Protein AF-A0A8C5V4K2-F1 (afdb_monomer)

InterPro domains:
  IPR013260 mRNA splicing factor SYF2 [PF08231] (26-173)
  IPR013260 mRNA splicing factor SYF2 [PTHR13264] (10-178)

pLDDT: mean 88.08, std 8.99, range [59.66, 98.12]

Sequence (178 aa):
ELAAQKREQRLRKFRELHLKRECAARGEDYEKVKLLEISAEDAERWERKKKRKNPDLGFSDYAAAQLRQYHRLTKQIKPDMEAYERQREKHGEEFFPTSDSLLHGTHVPSTEEIDRMVIDLEKQIEKRDKYSRRRPYNDDADIDYINERNAKFNKKAERFYGKYTAEIKQNLERGTAV

Radius of gyration: 30.17 Å; Cα contacts (8 Å, |Δi|>4): 31; chains: 1; bounding box: 55×63×75 Å

Secondary structure (DSSP, 8-state):
-HHHHHHHHHHHHHHHHHHHHHHHHHT--HHHHHHHTS-HHHHHHHHHHS-----------HHHHHHHHHHHHHHH----HHHHHHHHHHHGGGGS--TT-TTTT-----HHHHHHHHHHHHHHHHHHHTSSPPPPP-TTS----SSHHHHHHHHHHHHHHTTTSHHHHHHHHHTS--

Solvent-accessible surface area (backbone atoms only — not comparable to full-atom values): 11123 Å² total; per-residue (Å²): 111,74,68,56,55,56,48,52,53,50,52,52,52,50,53,51,53,49,52,45,51,51,24,57,74,72,71,45,62,51,68,61,56,54,60,70,69,52,50,71,69,58,48,50,57,49,57,70,66,44,78,82,86,77,81,84,91,69,92,84,52,70,68,60,54,47,51,56,50,46,62,50,50,68,70,66,61,77,86,62,64,67,65,47,50,56,49,38,66,74,44,49,76,66,61,68,66,61,98,86,48,82,67,74,90,73,79,78,81,54,71,71,58,50,51,54,50,52,57,51,50,51,54,51,49,60,56,55,70,56,66,72,69,85,74,86,84,65,86,91,52,89,78,92,51,94,46,74,68,46,44,53,46,52,57,48,48,45,73,72,43,39,84,77,42,48,65,60,52,51,24,60,77,67,76,49,82,130

Foldseek 3Di:
DVVVVVVVVVVVVVVLVVLVVVCVVVVHDSVVVVVVPQDPVNVVVVVVVPDDDDDDPDDDDPVVVVVVVVVVLVVVDDDDVVVVVVVCVVCPPLSDDDPPRDPPPVDDDDPVVVVVVVVVVVVVVVVVVCPDPDDDDDPPDDDPDDDPVVVVVVVVCCVVCVVVCVQVVVCVVVVHRD

Structure (mmCIF, N/CA/C/O backbone):
data_AF-A0A8C5V4K2-F1
#
_entry.id   AF-A0A8C5V4K2-F1
#
loop_
_atom_site.group_PDB
_atom_site.id
_atom_site.type_symbol
_atom_site.label_atom_id
_atom_site.label_alt_id
_atom_site.label_comp_id
_atom_site.label_asym_id
_atom_site.label_entity_id
_atom_site.label_seq_id
_atom_site.pdbx_PDB_ins_code
_atom_site.Cartn_x
_atom_site.Cartn_y
_atom_site.Cartn_z
_atom_site.occupancy
_atom_site.B_iso_or_equiv
_atom_site.auth_seq_id
_atom_site.auth_comp_id
_atom_site.auth_asym_id
_atom_site.auth_atom_id
_atom_site.pdbx_PDB_model_num
ATOM 1 N N . GLU A 1 1 ? -11.785 40.157 24.449 1.00 59.72 1 GLU A N 1
ATOM 2 C CA . GLU A 1 1 ? -10.832 39.367 23.627 1.00 59.72 1 GLU A CA 1
ATOM 3 C C . GLU A 1 1 ? -11.325 39.083 22.202 1.00 59.72 1 GLU A C 1
ATOM 5 O O . GLU A 1 1 ? -10.636 39.437 21.251 1.00 59.72 1 GLU A O 1
ATOM 10 N N . LEU A 1 2 ? -12.543 38.563 22.011 1.00 65.50 2 LEU A N 1
ATOM 11 C CA . LEU A 1 2 ? -13.084 38.212 20.682 1.00 65.50 2 LEU A CA 1
ATOM 12 C C . LEU A 1 2 ? -13.180 39.395 19.684 1.00 65.50 2 LEU A C 1
ATOM 14 O O . LEU A 1 2 ? -12.973 39.237 18.480 1.00 65.50 2 LEU A O 1
ATOM 18 N N . ALA A 1 3 ? -13.467 40.607 20.173 1.00 78.44 3 ALA A N 1
ATOM 19 C CA . ALA A 1 3 ? -13.516 41.824 19.353 1.00 78.44 3 ALA A CA 1
ATOM 20 C C . ALA A 1 3 ? -12.127 42.283 18.864 1.00 78.44 3 ALA A C 1
ATOM 22 O O . ALA A 1 3 ? -12.005 42.775 17.740 1.00 78.44 3 ALA A O 1
ATOM 23 N N . ALA A 1 4 ? -11.081 42.073 19.672 1.00 78.38 4 ALA A N 1
ATOM 24 C CA . ALA A 1 4 ? -9.698 42.386 19.315 1.00 78.38 4 ALA A CA 1
ATOM 25 C C . ALA A 1 4 ? -9.184 41.429 18.228 1.00 78.38 4 ALA A C 1
ATOM 27 O O . ALA A 1 4 ? -8.691 41.889 17.199 1.00 78.38 4 ALA A O 1
ATOM 28 N N . GLN A 1 5 ? -9.448 40.125 18.371 1.00 76.56 5 GLN A N 1
ATOM 29 C CA . GLN A 1 5 ? -9.136 39.122 17.344 1.00 76.56 5 GLN A CA 1
ATOM 30 C C . GLN A 1 5 ? -9.842 39.423 16.008 1.00 76.56 5 GLN A C 1
ATOM 32 O O . GLN A 1 5 ? -9.233 39.369 14.940 1.00 76.56 5 GLN A O 1
ATOM 37 N N . LYS A 1 6 ? -11.121 39.833 16.040 1.00 82.88 6 LYS A N 1
ATOM 38 C CA . LYS A 1 6 ? -11.861 40.248 14.830 1.00 82.88 6 LYS A CA 1
ATOM 39 C C . LYS A 1 6 ? -11.293 41.511 14.173 1.00 82.88 6 LYS A C 1
ATOM 41 O O . LYS A 1 6 ? -11.455 41.687 12.964 1.00 82.88 6 LYS A O 1
ATOM 46 N N . ARG A 1 7 ? -10.696 42.430 14.937 1.00 80.88 7 ARG A N 1
ATOM 47 C CA . ARG A 1 7 ? -10.047 43.645 14.410 1.00 80.88 7 ARG A CA 1
ATOM 48 C C . ARG A 1 7 ? -8.704 43.305 13.768 1.00 80.88 7 ARG A C 1
ATOM 50 O O . ARG A 1 7 ? -8.424 43.774 12.670 1.00 80.88 7 ARG A O 1
ATOM 57 N N . GLU A 1 8 ? -7.928 42.442 14.406 1.00 79.62 8 GLU A N 1
ATOM 58 C CA . GLU A 1 8 ? -6.648 41.954 13.896 1.00 79.62 8 GLU A CA 1
ATOM 59 C C . GLU A 1 8 ? -6.812 41.170 12.585 1.00 79.62 8 GLU A C 1
ATOM 61 O O . GLU A 1 8 ? -6.131 41.452 11.600 1.00 79.62 8 GLU A O 1
ATOM 66 N N . GLN A 1 9 ? -7.798 40.269 12.508 1.00 78.69 9 GLN A N 1
ATOM 67 C CA . GLN A 1 9 ? -8.121 39.556 11.268 1.00 78.69 9 GLN A CA 1
ATOM 68 C C . GLN A 1 9 ? -8.534 40.503 10.134 1.00 78.69 9 GLN A C 1
ATOM 70 O O . GLN A 1 9 ? -8.158 40.290 8.981 1.00 78.69 9 GLN A O 1
ATOM 75 N N . ARG A 1 10 ? -9.293 41.563 10.447 1.00 84.25 10 ARG A N 1
ATOM 76 C CA . ARG A 1 10 ? -9.680 42.590 9.467 1.00 84.25 10 ARG A CA 1
ATOM 77 C C . ARG A 1 10 ? -8.470 43.370 8.956 1.00 84.25 10 ARG A C 1
ATOM 79 O O . ARG A 1 10 ? -8.334 43.535 7.748 1.00 84.25 10 ARG A O 1
ATOM 86 N N . LEU A 1 11 ? -7.570 43.781 9.848 1.00 83.75 11 LEU A N 1
ATOM 87 C CA . LEU A 1 11 ? -6.325 44.464 9.484 1.00 83.75 11 LEU A CA 1
ATOM 88 C C . LEU A 1 11 ? -5.408 43.573 8.637 1.00 83.75 11 LEU A C 1
ATOM 90 O O . LEU A 1 11 ? -4.838 44.039 7.654 1.00 83.75 11 LEU A O 1
ATOM 94 N N . ARG A 1 12 ? -5.309 42.281 8.966 1.00 82.06 12 ARG A N 1
ATOM 95 C CA . ARG A 1 12 ? -4.530 41.309 8.192 1.00 82.06 12 ARG A CA 1
ATOM 96 C C . ARG A 1 12 ? -5.077 41.138 6.774 1.00 82.06 12 ARG A C 1
ATOM 98 O O . ARG A 1 12 ? -4.310 41.235 5.824 1.00 82.06 12 ARG A O 1
ATOM 105 N N . LYS A 1 13 ? -6.397 40.970 6.628 1.00 83.31 13 LYS A N 1
ATOM 106 C CA . LYS A 1 13 ? -7.063 40.900 5.314 1.00 83.31 13 LYS A CA 1
ATOM 107 C C . LYS A 1 13 ? -6.865 42.174 4.498 1.00 83.31 13 LYS A C 1
ATOM 109 O O . LYS A 1 13 ? -6.641 42.103 3.296 1.00 83.31 13 LYS A O 1
ATOM 114 N N . PHE A 1 14 ? -6.932 43.334 5.148 1.00 86.75 14 PHE A N 1
ATOM 115 C CA . PHE A 1 14 ? -6.710 44.614 4.485 1.00 86.75 14 PHE A CA 1
ATOM 116 C C . PHE A 1 14 ? -5.282 44.734 3.933 1.00 86.75 14 PHE A C 1
ATOM 118 O O . PHE A 1 14 ? -5.112 45.064 2.763 1.00 86.75 14 PHE A O 1
ATOM 125 N N . ARG A 1 15 ? -4.264 44.388 4.736 1.00 83.38 15 ARG A N 1
ATOM 126 C CA . ARG A 1 15 ? -2.858 44.351 4.291 1.00 83.38 15 ARG A CA 1
ATOM 127 C C . ARG A 1 15 ? -2.650 43.375 3.134 1.00 83.38 15 ARG A C 1
ATOM 129 O O . ARG A 1 15 ? -1.972 43.707 2.170 1.00 83.38 15 ARG A O 1
ATOM 136 N N . GLU A 1 16 ? -3.273 42.201 3.206 1.00 82.12 16 GLU A N 1
ATOM 137 C CA . GLU A 1 16 ? -3.182 41.179 2.162 1.00 82.12 16 GLU A CA 1
ATOM 138 C C . GLU A 1 16 ? -3.759 41.662 0.823 1.00 82.12 16 GLU A C 1
ATOM 140 O O . GLU A 1 16 ? -3.138 41.498 -0.227 1.00 82.12 16 GLU A O 1
ATOM 145 N N . LEU A 1 17 ? -4.923 42.316 0.864 1.00 82.50 17 LEU A N 1
ATOM 146 C CA . LEU A 1 17 ? -5.560 42.909 -0.312 1.00 82.50 17 LEU A CA 1
ATOM 147 C C . LEU A 1 17 ? -4.749 44.070 -0.896 1.00 82.50 17 LEU A C 1
ATOM 149 O O . LEU A 1 17 ? -4.702 44.216 -2.116 1.00 82.50 17 LEU A O 1
ATOM 153 N N . HIS A 1 18 ? -4.122 44.883 -0.044 1.00 84.25 18 HIS A N 1
ATOM 154 C CA . HIS A 1 18 ? -3.272 45.989 -0.478 1.00 84.25 18 HIS A CA 1
ATOM 155 C C . HIS A 1 18 ? -2.038 45.477 -1.220 1.00 84.25 18 HIS A C 1
ATOM 157 O O . HIS A 1 18 ? -1.812 45.855 -2.365 1.00 84.25 18 HIS A O 1
ATOM 163 N N . LEU A 1 19 ? -1.317 44.527 -0.619 1.00 81.06 19 LEU A N 1
ATOM 164 C CA . LEU A 1 19 ? -0.137 43.911 -1.222 1.00 81.06 19 LEU A CA 1
ATOM 165 C C . LEU A 1 19 ? -0.484 43.218 -2.549 1.00 81.06 19 LEU A C 1
ATOM 167 O O . LEU A 1 19 ? 0.227 43.364 -3.536 1.00 81.06 19 LEU A O 1
ATOM 171 N N . LYS A 1 20 ? -1.637 42.540 -2.623 1.00 83.06 20 LYS A N 1
ATOM 172 C CA . LYS A 1 20 ? -2.114 41.923 -3.870 1.00 83.06 20 LYS A CA 1
ATOM 173 C C . LYS A 1 20 ? -2.388 42.946 -4.975 1.00 83.06 20 LYS A C 1
ATOM 175 O O . LYS A 1 20 ? -2.093 42.678 -6.137 1.00 83.06 20 LYS A O 1
ATOM 180 N N . ARG A 1 21 ? -2.945 44.110 -4.627 1.00 82.81 21 ARG A N 1
ATOM 181 C CA . ARG A 1 21 ? -3.170 45.214 -5.572 1.00 82.81 21 ARG A CA 1
ATOM 182 C C . ARG A 1 21 ? -1.860 45.840 -6.042 1.00 82.81 21 ARG A C 1
ATOM 184 O O . ARG A 1 21 ? -1.728 46.108 -7.229 1.00 82.81 21 ARG A O 1
ATOM 191 N N . GLU A 1 22 ? -0.898 46.031 -5.145 1.00 82.44 22 GLU A N 1
ATOM 192 C CA . GLU A 1 22 ? 0.425 46.561 -5.492 1.00 82.44 22 GLU A CA 1
ATOM 193 C C . GLU A 1 22 ? 1.219 45.614 -6.394 1.00 82.44 22 GLU A C 1
ATOM 195 O O . GLU A 1 22 ? 1.784 46.062 -7.389 1.00 82.44 22 GLU A O 1
ATOM 200 N N . CYS A 1 23 ? 1.229 44.311 -6.091 1.00 80.50 23 CYS A N 1
ATOM 201 C CA . CYS A 1 23 ? 1.857 43.303 -6.947 1.00 80.50 23 CYS A CA 1
ATOM 202 C C . CYS A 1 23 ? 1.198 43.268 -8.332 1.00 80.50 23 CYS A C 1
ATOM 204 O O . CYS A 1 23 ? 1.899 43.269 -9.339 1.00 80.50 23 CYS A O 1
ATOM 206 N N . ALA A 1 24 ? -0.139 43.336 -8.402 1.00 81.44 24 ALA A N 1
ATOM 207 C CA . ALA A 1 24 ? -0.859 43.390 -9.674 1.00 81.44 24 ALA A CA 1
ATOM 208 C C . ALA A 1 24 ? -0.536 44.657 -10.486 1.00 81.44 24 ALA A C 1
ATOM 210 O O . ALA A 1 24 ? -0.379 44.573 -11.701 1.00 81.44 24 ALA A O 1
ATOM 211 N N . ALA A 1 25 ? -0.390 45.813 -9.829 1.00 84.25 25 ALA A N 1
ATOM 212 C CA . ALA A 1 25 ? 0.008 47.063 -10.479 1.00 84.25 25 ALA A CA 1
ATOM 213 C C . ALA A 1 25 ? 1.464 47.035 -10.982 1.00 84.25 25 ALA A C 1
ATOM 215 O O . ALA A 1 25 ? 1.762 47.622 -12.018 1.00 84.25 25 ALA A O 1
ATOM 216 N N . ARG A 1 26 ? 2.356 46.326 -10.275 1.00 81.69 26 ARG A N 1
ATOM 217 C CA . ARG A 1 26 ? 3.749 46.075 -10.688 1.00 81.69 26 ARG A CA 1
ATOM 218 C C . ARG A 1 26 ? 3.899 44.948 -11.719 1.00 81.69 26 ARG A C 1
ATOM 220 O O . ARG A 1 26 ? 4.985 44.776 -12.260 1.00 81.69 26 ARG A O 1
ATOM 227 N N . GLY A 1 27 ? 2.836 44.191 -12.002 1.00 81.25 27 GLY A N 1
ATOM 228 C CA . GLY A 1 27 ? 2.882 43.015 -12.880 1.00 81.25 27 GLY A CA 1
ATOM 229 C C . GLY A 1 27 ? 3.592 41.801 -12.265 1.00 81.25 27 GLY A C 1
ATOM 230 O O . GLY A 1 27 ? 3.962 40.874 -12.982 1.00 81.25 27 GLY A O 1
ATOM 231 N N . GLU A 1 28 ? 3.793 41.795 -10.948 1.00 79.25 28 GLU A N 1
ATOM 232 C CA . GLU A 1 28 ? 4.455 40.720 -10.212 1.00 79.25 28 GLU A CA 1
ATOM 233 C C . GLU A 1 28 ? 3.441 39.684 -9.709 1.00 79.25 28 GLU A C 1
ATOM 235 O O . GLU A 1 28 ? 2.316 40.003 -9.313 1.00 79.25 28 GLU A O 1
ATOM 240 N N . ASP A 1 29 ? 3.860 38.419 -9.676 1.00 78.00 29 ASP A N 1
ATOM 241 C CA . ASP A 1 29 ? 3.061 37.340 -9.103 1.00 78.00 29 ASP A CA 1
ATOM 242 C C . ASP A 1 29 ? 3.080 37.430 -7.569 1.00 78.00 29 ASP A C 1
ATOM 244 O O . ASP A 1 29 ? 4.107 37.211 -6.919 1.00 78.00 29 ASP A O 1
ATOM 248 N N . TYR A 1 30 ? 1.918 37.756 -7.001 1.00 76.19 30 TYR A N 1
ATOM 249 C CA . TYR A 1 30 ? 1.698 37.939 -5.568 1.00 76.19 30 TYR A CA 1
ATOM 250 C C . TYR A 1 30 ? 2.208 36.761 -4.724 1.00 76.19 30 TYR A C 1
ATOM 252 O O . TYR A 1 30 ? 2.751 36.970 -3.638 1.00 76.19 30 TYR A O 1
ATOM 260 N N . GLU A 1 31 ? 2.069 35.523 -5.210 1.00 72.94 31 GLU A N 1
ATOM 261 C CA . GLU A 1 31 ? 2.526 34.358 -4.448 1.00 72.94 31 GLU A CA 1
ATOM 262 C C . GLU A 1 31 ? 4.052 34.291 -4.364 1.00 72.94 31 GLU A C 1
ATOM 264 O O . GLU A 1 31 ? 4.590 33.936 -3.317 1.00 72.94 31 GLU A O 1
ATOM 269 N N . LYS A 1 32 ? 4.766 34.698 -5.418 1.00 75.88 32 LYS A N 1
ATOM 270 C CA . LYS A 1 32 ? 6.235 34.709 -5.432 1.00 75.88 32 LYS A CA 1
ATOM 271 C C . LYS A 1 32 ? 6.798 35.768 -4.492 1.00 75.88 32 LYS A C 1
ATOM 273 O O . LYS A 1 32 ? 7.708 35.463 -3.730 1.00 75.88 32 LYS A O 1
ATOM 278 N N . VAL A 1 33 ? 6.229 36.975 -4.498 1.00 80.25 33 VAL A N 1
ATOM 279 C CA . VAL A 1 33 ? 6.630 38.059 -3.581 1.00 80.25 33 VAL A CA 1
ATOM 280 C C . VAL A 1 33 ? 6.401 37.641 -2.131 1.00 80.25 33 VAL A C 1
ATOM 282 O O . VAL A 1 33 ? 7.297 37.742 -1.299 1.00 80.25 33 VAL A O 1
ATOM 285 N N . LYS A 1 34 ? 5.238 37.052 -1.841 1.00 78.62 34 LYS A N 1
ATOM 286 C CA . LYS A 1 34 ? 4.921 36.546 -0.505 1.00 78.62 34 LYS A CA 1
ATOM 287 C C . LYS A 1 34 ? 5.865 35.430 -0.059 1.00 78.62 34 LYS A C 1
ATOM 289 O O . LYS A 1 34 ? 6.211 35.391 1.113 1.00 78.62 34 LYS A O 1
ATOM 294 N N . LEU A 1 35 ? 6.278 34.536 -0.963 1.00 75.12 35 LEU A N 1
ATOM 295 C CA . LEU A 1 35 ? 7.251 33.476 -0.670 1.00 75.12 35 LEU A CA 1
ATOM 296 C C . LEU A 1 35 ? 8.651 34.030 -0.356 1.00 75.12 35 LEU A C 1
ATOM 298 O O . LEU A 1 35 ? 9.354 33.422 0.446 1.00 75.12 35 LEU A O 1
ATOM 302 N N . LEU A 1 36 ? 9.036 35.171 -0.941 1.00 78.88 36 LEU A N 1
ATOM 303 C CA . LEU A 1 36 ? 10.301 35.859 -0.644 1.00 78.88 36 LEU A CA 1
ATOM 304 C C . LEU A 1 36 ? 10.301 36.527 0.739 1.00 78.88 36 LEU A C 1
ATOM 306 O O . LEU A 1 36 ? 11.351 36.644 1.362 1.00 78.88 36 LEU A O 1
ATOM 310 N N . GLU A 1 37 ? 9.132 36.943 1.228 1.00 75.38 37 GLU A N 1
ATOM 311 C CA . GLU A 1 37 ? 8.960 37.586 2.539 1.00 75.38 37 GLU A CA 1
ATOM 312 C C . GLU A 1 37 ? 8.857 36.589 3.708 1.00 75.38 37 GLU A C 1
ATOM 314 O O . GLU A 1 37 ? 8.824 36.996 4.872 1.00 75.38 37 GLU A O 1
ATOM 319 N N . ILE A 1 38 ? 8.798 35.279 3.438 1.00 77.69 38 ILE A N 1
ATOM 320 C CA . ILE A 1 38 ? 8.771 34.264 4.497 1.00 77.69 38 ILE A CA 1
ATOM 321 C C . ILE A 1 38 ? 10.152 34.201 5.152 1.00 77.69 38 ILE A C 1
ATOM 323 O O . ILE A 1 38 ? 11.145 33.866 4.509 1.00 77.69 38 ILE A O 1
ATOM 327 N N . SER A 1 39 ? 10.204 34.480 6.457 1.00 81.94 39 SER A N 1
ATOM 328 C CA . SER A 1 39 ? 11.424 34.338 7.256 1.00 81.94 39 SER A CA 1
ATOM 329 C C . SER A 1 39 ? 11.963 32.907 7.181 1.00 81.94 39 SER A C 1
ATOM 331 O O . SER A 1 39 ? 11.188 31.946 7.180 1.00 81.94 39 SER A O 1
ATOM 333 N N . ALA A 1 40 ? 13.288 32.747 7.187 1.00 71.75 40 ALA A N 1
ATOM 334 C CA . ALA A 1 40 ? 13.939 31.436 7.190 1.00 71.75 40 ALA A CA 1
ATOM 335 C C . ALA A 1 40 ? 13.415 30.528 8.323 1.00 71.75 40 ALA A C 1
ATOM 337 O O . ALA A 1 40 ? 13.207 29.333 8.118 1.00 71.75 40 ALA A O 1
ATOM 338 N N . GLU A 1 41 ? 13.098 31.101 9.488 1.00 70.38 41 GLU A N 1
ATOM 339 C CA . GLU A 1 41 ? 12.530 30.367 10.625 1.00 70.38 41 GLU A CA 1
ATOM 340 C C . GLU A 1 41 ? 11.106 29.850 10.363 1.00 70.38 41 GLU A C 1
ATOM 342 O O . GLU A 1 41 ? 10.749 28.735 10.759 1.00 70.38 41 GLU A O 1
ATOM 347 N N . ASP A 1 42 ? 10.280 30.647 9.685 1.00 77.06 42 ASP A N 1
ATOM 348 C CA . ASP A 1 42 ? 8.909 30.279 9.331 1.00 77.06 42 ASP A CA 1
ATOM 349 C C . ASP A 1 42 ? 8.891 29.260 8.190 1.00 77.06 42 ASP A C 1
ATOM 351 O O . ASP A 1 42 ? 8.099 28.311 8.218 1.00 77.06 42 ASP A O 1
ATOM 355 N N . ALA A 1 43 ? 9.815 29.398 7.236 1.00 72.56 43 ALA A N 1
ATOM 356 C CA . ALA A 1 43 ? 10.056 28.419 6.186 1.00 72.56 43 ALA A CA 1
ATOM 357 C C . ALA A 1 43 ? 10.508 27.076 6.779 1.00 72.56 43 ALA A C 1
ATOM 359 O O . ALA A 1 43 ? 9.941 26.043 6.433 1.00 72.56 43 ALA A O 1
ATOM 360 N N . GLU A 1 44 ? 11.435 27.061 7.742 1.00 71.06 44 GLU A N 1
ATOM 361 C CA . GLU A 1 44 ? 11.854 25.835 8.431 1.00 71.06 44 GLU A CA 1
ATOM 362 C C . GLU A 1 44 ? 10.712 25.167 9.204 1.00 71.06 44 GLU A C 1
ATOM 364 O O . GLU A 1 44 ? 10.529 23.949 9.120 1.00 71.06 44 GLU A O 1
ATOM 369 N N . ARG A 1 45 ? 9.907 25.935 9.952 1.00 75.12 45 ARG A N 1
ATOM 370 C CA . ARG A 1 45 ? 8.720 25.392 10.641 1.00 75.12 45 ARG A CA 1
ATOM 371 C C . ARG A 1 45 ? 7.712 24.823 9.646 1.00 75.12 45 ARG A C 1
ATOM 373 O O . ARG A 1 45 ? 7.061 23.819 9.943 1.00 75.12 45 ARG A O 1
ATOM 380 N N . TRP A 1 46 ? 7.569 25.449 8.482 1.00 67.25 46 TRP A N 1
ATOM 381 C CA . TRP A 1 46 ? 6.681 24.999 7.418 1.00 67.25 46 TRP A CA 1
ATOM 382 C C . TRP A 1 46 ? 7.207 23.744 6.700 1.00 67.25 46 TRP A C 1
ATOM 384 O O . TRP A 1 46 ? 6.446 22.796 6.510 1.00 67.25 46 TRP A O 1
ATOM 394 N N . GLU A 1 47 ? 8.505 23.662 6.409 1.00 66.75 47 GLU A N 1
ATOM 395 C CA . GLU A 1 47 ? 9.171 22.472 5.860 1.00 66.75 47 GLU A CA 1
ATOM 396 C C . GLU A 1 47 ? 9.120 21.291 6.837 1.00 66.75 47 GLU A C 1
ATOM 398 O O . GLU A 1 47 ? 8.811 20.168 6.443 1.00 66.75 47 GLU A O 1
ATOM 403 N N . ARG A 1 48 ? 9.298 21.533 8.142 1.00 65.81 48 ARG A N 1
ATOM 404 C CA . ARG A 1 48 ? 9.118 20.501 9.183 1.00 65.81 48 ARG A CA 1
ATOM 405 C C . ARG A 1 48 ? 7.668 20.008 9.279 1.00 65.81 48 ARG A C 1
ATOM 407 O O . ARG A 1 48 ? 7.439 18.858 9.652 1.00 65.81 48 ARG A O 1
ATOM 414 N N . LYS A 1 49 ? 6.690 20.857 8.932 1.00 65.25 49 LYS A N 1
ATOM 415 C CA . LYS A 1 49 ? 5.266 20.491 8.814 1.00 65.25 49 LYS A CA 1
ATOM 416 C C . LYS A 1 49 ? 4.927 19.821 7.482 1.00 65.25 49 LYS A C 1
ATOM 418 O O . LYS A 1 49 ? 3.860 19.206 7.384 1.00 65.25 49 LYS A O 1
ATOM 423 N N . LYS A 1 50 ? 5.789 19.892 6.460 1.00 63.31 50 LYS A N 1
ATOM 424 C CA . LYS A 1 50 ? 5.577 19.115 5.238 1.00 63.31 50 LYS A CA 1
ATOM 425 C C . LYS A 1 50 ? 5.641 17.628 5.566 1.00 63.31 50 LYS A C 1
ATOM 427 O O . LYS A 1 50 ? 6.414 17.143 6.386 1.00 63.31 50 LYS A O 1
ATOM 432 N N . LYS A 1 51 ? 4.748 16.900 4.902 1.00 63.50 51 LYS A N 1
ATOM 433 C CA . LYS A 1 51 ? 4.494 15.465 5.044 1.00 63.50 51 LYS A CA 1
ATOM 434 C C . LYS A 1 51 ? 5.807 14.685 5.198 1.00 63.50 51 LYS A C 1
ATOM 436 O O . LYS A 1 51 ? 6.599 14.647 4.254 1.00 63.50 51 LYS A O 1
ATOM 441 N N . ARG A 1 52 ? 6.008 14.048 6.363 1.00 70.00 52 ARG A N 1
ATOM 442 C CA . ARG A 1 52 ? 7.147 13.145 6.623 1.00 70.00 52 ARG A CA 1
ATOM 443 C C . ARG A 1 52 ? 7.322 12.219 5.418 1.00 70.00 52 ARG A C 1
ATOM 445 O O . ARG A 1 52 ? 6.384 11.511 5.038 1.00 70.00 52 ARG A O 1
ATOM 452 N N . LYS A 1 53 ? 8.492 12.266 4.783 1.00 80.50 53 LYS A N 1
ATOM 453 C CA . LYS A 1 53 ? 8.786 11.458 3.597 1.00 80.50 53 LYS A CA 1
ATOM 454 C C . LYS A 1 53 ? 8.957 10.005 4.042 1.00 80.50 53 LYS A C 1
ATOM 456 O O . LYS A 1 53 ? 9.790 9.712 4.887 1.00 80.50 53 LYS A O 1
ATOM 461 N N . ASN A 1 54 ? 8.140 9.109 3.493 1.00 85.38 54 ASN A N 1
ATOM 462 C CA . ASN A 1 54 ? 8.253 7.663 3.695 1.00 85.38 54 ASN A CA 1
ATOM 463 C C . ASN A 1 54 ? 8.388 6.988 2.319 1.00 85.38 54 ASN A C 1
ATOM 465 O O . ASN A 1 54 ? 7.394 6.443 1.820 1.00 85.38 54 ASN A O 1
ATOM 469 N N . PRO A 1 55 ? 9.553 7.120 1.654 1.00 90.81 55 PRO A N 1
ATOM 470 C CA . PRO A 1 55 ? 9.791 6.478 0.366 1.00 90.81 55 PRO A CA 1
ATOM 471 C C . PRO A 1 55 ? 9.703 4.950 0.486 1.00 90.81 55 PRO A C 1
ATOM 473 O O . PRO A 1 55 ? 9.736 4.388 1.581 1.00 90.81 55 PRO A O 1
ATOM 476 N N . ASP A 1 56 ? 9.514 4.282 -0.647 1.00 90.00 56 ASP A N 1
ATOM 477 C CA . ASP A 1 56 ? 9.632 2.829 -0.728 1.00 90.00 56 ASP A CA 1
ATOM 478 C C . ASP A 1 56 ? 11.080 2.485 -1.090 1.00 90.00 56 ASP A C 1
ATOM 480 O O . ASP A 1 56 ? 11.587 2.968 -2.100 1.00 90.00 56 ASP A O 1
ATOM 484 N N . LEU A 1 57 ? 11.750 1.715 -0.233 1.00 90.81 57 LEU A N 1
ATOM 485 C CA . LEU A 1 57 ? 13.155 1.325 -0.394 1.00 90.81 57 LEU A CA 1
ATOM 486 C C . LEU A 1 57 ? 13.316 0.090 -1.297 1.00 90.81 57 LEU A C 1
ATOM 488 O O . LEU A 1 57 ? 14.439 -0.307 -1.593 1.00 90.81 57 LEU A O 1
ATOM 492 N N . GLY A 1 58 ? 12.206 -0.501 -1.746 1.00 90.12 58 GLY A N 1
ATOM 493 C CA . GLY A 1 58 ? 12.196 -1.767 -2.465 1.00 90.12 58 GLY A CA 1
ATOM 494 C C . GLY A 1 58 ? 11.857 -2.940 -1.549 1.00 90.12 58 GLY A C 1
ATOM 495 O O . GLY A 1 58 ? 11.758 -2.815 -0.328 1.00 90.12 58 GLY A O 1
ATOM 496 N N . PHE A 1 59 ? 11.629 -4.097 -2.166 1.00 93.81 59 PHE A N 1
ATOM 497 C CA . PHE A 1 59 ? 11.284 -5.312 -1.441 1.00 93.81 59 PHE A CA 1
ATOM 498 C C . PHE A 1 59 ? 12.537 -5.927 -0.806 1.00 93.81 59 PHE A C 1
ATOM 500 O O . PHE A 1 59 ? 13.452 -6.323 -1.525 1.00 93.81 59 PHE A O 1
ATOM 507 N N . SER A 1 60 ? 12.559 -6.000 0.527 1.00 94.31 60 SER A N 1
ATOM 508 C CA . SER A 1 60 ? 13.585 -6.709 1.300 1.00 94.31 60 SER A CA 1
ATOM 509 C C . SER A 1 60 ? 13.072 -8.064 1.789 1.00 94.31 60 SER A C 1
ATOM 511 O O . SER A 1 60 ? 13.555 -9.100 1.350 1.00 94.31 60 SER A O 1
ATOM 513 N N . ASP A 1 61 ? 12.067 -8.044 2.663 1.00 96.12 61 ASP A N 1
ATOM 514 C CA . ASP A 1 61 ? 11.414 -9.222 3.227 1.00 96.12 61 ASP A CA 1
ATOM 515 C C . ASP A 1 61 ? 9.917 -8.958 3.467 1.00 96.12 61 ASP A C 1
ATOM 517 O O . ASP A 1 61 ? 9.470 -7.811 3.611 1.00 96.12 61 ASP A O 1
ATOM 521 N N . TYR A 1 62 ? 9.133 -10.033 3.538 1.00 95.75 62 TYR A N 1
ATOM 522 C CA . TYR A 1 62 ? 7.706 -9.990 3.827 1.00 95.75 62 TYR A CA 1
ATOM 523 C C . TYR A 1 62 ? 7.411 -9.415 5.213 1.00 95.75 62 TYR A C 1
ATOM 525 O O . TYR A 1 62 ? 6.466 -8.633 5.336 1.00 95.75 62 TYR A O 1
ATOM 533 N N . ALA A 1 63 ? 8.224 -9.711 6.236 1.00 96.50 63 ALA A N 1
ATOM 534 C CA . ALA A 1 63 ? 8.015 -9.155 7.574 1.00 96.50 63 ALA A CA 1
ATOM 535 C C . ALA A 1 63 ? 8.187 -7.628 7.584 1.00 96.50 63 ALA A C 1
ATOM 537 O O . ALA A 1 63 ? 7.360 -6.905 8.142 1.00 96.50 63 ALA A O 1
ATOM 538 N N . ALA A 1 64 ? 9.208 -7.113 6.892 1.00 95.38 64 ALA A N 1
ATOM 539 C CA . ALA A 1 64 ? 9.441 -5.676 6.767 1.00 95.38 64 ALA A CA 1
ATOM 540 C C . ALA A 1 64 ? 8.324 -4.974 5.971 1.00 95.38 64 ALA A C 1
ATOM 542 O O . ALA A 1 64 ? 7.847 -3.903 6.365 1.00 95.38 64 ALA A O 1
ATOM 543 N N . ALA A 1 65 ? 7.858 -5.589 4.877 1.00 94.81 65 ALA A N 1
ATOM 544 C CA . ALA A 1 65 ? 6.731 -5.082 4.097 1.00 94.81 65 ALA A CA 1
ATOM 545 C C . ALA A 1 65 ? 5.436 -5.040 4.929 1.00 94.81 65 ALA A C 1
ATOM 547 O O . ALA A 1 65 ? 4.714 -4.035 4.898 1.00 94.81 65 ALA A O 1
ATOM 548 N N . GLN A 1 66 ? 5.182 -6.086 5.721 1.00 95.88 66 GLN A N 1
ATOM 549 C CA . GLN A 1 66 ? 4.040 -6.166 6.625 1.00 95.88 66 GLN A CA 1
ATOM 550 C C . GLN A 1 66 ? 4.134 -5.128 7.746 1.00 95.88 66 GLN A C 1
ATOM 552 O O . GLN A 1 66 ? 3.166 -4.417 7.996 1.00 95.88 66 GLN A O 1
ATOM 557 N N . LEU A 1 67 ? 5.302 -4.948 8.365 1.00 96.00 67 LEU A N 1
ATOM 558 C CA . LEU A 1 67 ? 5.514 -3.931 9.397 1.00 96.00 67 LEU A CA 1
ATOM 559 C C . LEU A 1 67 ? 5.262 -2.515 8.857 1.00 96.00 67 LEU A C 1
ATOM 561 O O . LEU A 1 67 ? 4.601 -1.694 9.498 1.00 96.00 67 LEU A O 1
ATOM 565 N N . ARG A 1 68 ? 5.727 -2.224 7.636 1.00 94.44 68 ARG A N 1
ATOM 566 C CA . ARG A 1 68 ? 5.462 -0.941 6.968 1.00 94.44 68 ARG A CA 1
ATOM 567 C C . ARG A 1 68 ? 3.973 -0.745 6.675 1.00 94.44 68 ARG A C 1
ATOM 569 O O . ARG A 1 68 ? 3.464 0.374 6.794 1.00 94.44 68 ARG A O 1
ATOM 576 N N . GLN A 1 69 ? 3.280 -1.809 6.274 1.00 95.25 69 GLN A N 1
ATOM 577 C CA . GLN A 1 69 ? 1.836 -1.813 6.059 1.00 95.25 69 GLN A CA 1
ATOM 578 C C . GLN A 1 69 ? 1.087 -1.561 7.376 1.00 95.25 69 GLN A C 1
ATOM 580 O O . GLN A 1 69 ? 0.250 -0.657 7.412 1.00 95.25 69 GLN A O 1
ATOM 585 N N . TYR A 1 70 ? 1.476 -2.244 8.453 1.00 96.31 70 TYR A N 1
ATOM 586 C CA . TYR A 1 70 ? 0.908 -2.112 9.790 1.00 96.31 70 TYR A CA 1
ATOM 587 C C . TYR A 1 70 ? 1.073 -0.693 10.332 1.00 96.31 70 TYR A C 1
ATOM 589 O O . TYR A 1 70 ? 0.085 -0.043 10.653 1.00 96.31 70 TYR A O 1
ATOM 597 N N . HIS A 1 71 ? 2.290 -0.136 10.313 1.00 95.75 71 HIS A N 1
ATOM 598 C CA . HIS A 1 71 ? 2.537 1.252 10.723 1.00 95.75 71 HIS A CA 1
ATOM 599 C C . HIS A 1 71 ? 1.719 2.281 9.943 1.00 95.75 71 HIS A C 1
ATOM 601 O O . HIS A 1 71 ? 1.485 3.387 10.428 1.00 95.75 71 HIS A O 1
ATOM 607 N N . ARG A 1 72 ? 1.342 1.974 8.700 1.00 94.56 72 ARG A N 1
ATOM 608 C CA . ARG A 1 72 ? 0.465 2.841 7.920 1.00 94.56 72 ARG A CA 1
ATOM 609 C C . ARG A 1 72 ? -0.986 2.698 8.370 1.00 94.56 72 ARG A C 1
ATOM 611 O O . ARG A 1 72 ? -1.628 3.730 8.524 1.00 94.56 72 ARG A O 1
ATOM 618 N N . LEU A 1 73 ? -1.484 1.475 8.557 1.00 96.00 73 LEU A N 1
ATOM 619 C CA . LEU A 1 73 ? -2.848 1.237 9.035 1.00 96.00 73 LEU A CA 1
ATOM 620 C C . LEU A 1 73 ? -3.063 1.831 10.4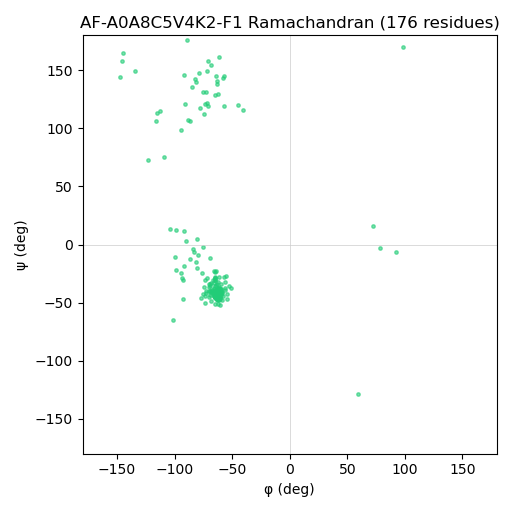29 1.00 96.00 73 LEU A C 1
ATOM 622 O O . LEU A 1 73 ? -3.989 2.611 10.620 1.00 96.00 73 LEU A O 1
ATOM 626 N N . THR A 1 74 ? -2.145 1.588 11.366 1.00 95.12 74 THR A N 1
ATOM 627 C CA . THR A 1 74 ? -2.260 2.096 12.743 1.00 95.12 74 THR A CA 1
ATOM 628 C C . THR A 1 74 ? -2.202 3.618 12.850 1.00 95.12 74 THR A C 1
ATOM 630 O O . THR A 1 74 ? -2.745 4.192 13.785 1.00 95.12 74 THR A O 1
ATOM 633 N N . LYS A 1 75 ? -1.594 4.305 11.877 1.00 93.50 75 LYS A N 1
ATOM 634 C CA . LYS A 1 75 ? -1.640 5.776 11.782 1.00 93.50 75 LYS A CA 1
ATOM 635 C C . LYS A 1 75 ? -2.933 6.305 11.160 1.00 93.50 75 LYS A C 1
ATOM 637 O O . LYS A 1 75 ? -3.202 7.497 11.265 1.00 93.50 75 LYS A O 1
ATOM 642 N N . GLN A 1 76 ? -3.660 5.469 10.421 1.00 92.31 76 GLN A N 1
ATOM 643 C CA . GLN A 1 76 ? -4.877 5.849 9.701 1.00 92.31 76 GLN A CA 1
ATOM 644 C C . GLN A 1 76 ? -6.140 5.603 10.528 1.00 92.31 76 GLN A C 1
ATOM 646 O O . GLN A 1 76 ? -7.107 6.349 10.368 1.00 92.31 76 GLN A O 1
ATOM 651 N N . ILE A 1 77 ? -6.123 4.602 11.411 1.00 93.31 77 ILE A N 1
ATOM 652 C CA . ILE A 1 77 ? -7.221 4.342 12.341 1.00 93.31 77 ILE A CA 1
ATOM 653 C C . ILE A 1 77 ? -7.405 5.518 13.305 1.00 93.31 77 ILE A C 1
ATOM 655 O O . ILE A 1 77 ? -6.444 6.095 13.815 1.00 93.31 77 ILE A O 1
ATOM 659 N N . LYS A 1 78 ? -8.665 5.877 13.546 1.00 93.69 78 LYS A N 1
ATOM 660 C CA . LYS A 1 78 ? -9.065 6.857 14.555 1.00 93.69 78 LYS A CA 1
ATOM 661 C C . LYS A 1 78 ? -9.891 6.119 15.609 1.00 93.69 78 LYS A C 1
ATOM 663 O O . LYS A 1 78 ? -10.955 5.614 15.247 1.00 93.69 78 LYS A O 1
ATOM 668 N N . PRO A 1 79 ? -9.392 5.992 16.848 1.00 94.75 79 PRO A N 1
ATOM 669 C CA . PRO A 1 79 ? -10.148 5.378 17.931 1.00 94.75 79 PRO A CA 1
ATOM 670 C C . PRO A 1 79 ? -11.400 6.190 18.265 1.00 94.75 79 PRO A C 1
ATOM 672 O O . PRO A 1 79 ? -11.376 7.420 18.203 1.00 94.75 79 PRO A O 1
ATOM 675 N N . ASP A 1 80 ? -12.470 5.491 18.628 1.00 93.81 80 ASP A N 1
ATOM 676 C CA . ASP A 1 80 ? -13.661 6.094 19.219 1.00 93.81 80 ASP A CA 1
ATOM 677 C C . ASP A 1 80 ? -13.470 6.146 20.738 1.00 93.81 80 ASP A C 1
ATOM 679 O O . ASP A 1 80 ? -13.464 5.113 21.410 1.00 93.81 80 ASP A O 1
ATOM 683 N N . MET A 1 81 ? -13.240 7.351 21.259 1.00 94.94 81 MET A N 1
ATOM 684 C CA . MET A 1 81 ? -12.945 7.556 22.677 1.00 94.94 81 MET A CA 1
ATOM 685 C C . MET A 1 81 ? -14.184 7.384 23.559 1.00 94.94 81 MET A C 1
ATOM 687 O O . MET A 1 81 ? -14.056 6.920 24.685 1.00 94.94 81 MET A O 1
ATOM 691 N N . GLU A 1 82 ? -15.375 7.699 23.051 1.00 94.88 82 GLU A N 1
ATOM 692 C CA . GLU A 1 82 ? -16.618 7.617 23.823 1.00 94.88 82 GLU A CA 1
ATOM 693 C C . GLU A 1 82 ? -17.026 6.150 24.015 1.00 94.88 82 GLU A C 1
ATOM 695 O O . GLU A 1 82 ? -17.328 5.702 25.125 1.00 94.88 82 GLU A O 1
ATOM 700 N N . ALA A 1 83 ? -16.935 5.355 22.942 1.00 92.94 83 ALA A N 1
ATOM 701 C CA . ALA A 1 83 ? -17.133 3.912 23.028 1.00 92.94 83 ALA A CA 1
ATOM 702 C C . ALA A 1 83 ? -16.097 3.242 23.948 1.00 92.94 83 ALA A C 1
ATOM 704 O O . ALA A 1 83 ? -16.459 2.358 24.728 1.00 92.94 83 ALA A O 1
ATOM 705 N N . TYR A 1 84 ? -14.839 3.691 23.893 1.00 94.38 84 TYR A N 1
ATOM 706 C CA . TYR A 1 84 ? -13.761 3.208 24.756 1.00 94.38 84 TYR A CA 1
ATOM 707 C C . TYR A 1 84 ? -14.026 3.499 26.239 1.00 94.38 84 TYR A C 1
ATOM 709 O O . TYR A 1 84 ? -13.902 2.597 27.065 1.00 94.38 84 TYR A O 1
ATOM 717 N N . GLU A 1 85 ? -14.425 4.724 26.593 1.00 95.19 85 GLU A N 1
ATOM 718 C CA . GLU A 1 85 ? -14.718 5.104 27.983 1.00 95.19 85 GLU A CA 1
ATOM 719 C C . GLU A 1 85 ? -15.897 4.312 28.556 1.00 95.19 85 GLU A C 1
ATOM 721 O O . GLU A 1 85 ? -15.795 3.770 29.656 1.00 95.19 85 GLU A O 1
ATOM 726 N N . ARG A 1 86 ? -16.967 4.136 27.773 1.00 94.31 86 ARG A N 1
ATOM 727 C CA . ARG A 1 86 ? -18.122 3.315 28.162 1.00 94.31 86 ARG A CA 1
ATOM 728 C C . ARG A 1 86 ? -17.754 1.845 28.386 1.00 94.31 86 ARG A C 1
ATOM 730 O O . ARG A 1 86 ? -18.253 1.219 29.319 1.00 94.31 86 ARG A O 1
ATOM 737 N N . GLN A 1 87 ? -16.897 1.272 27.538 1.00 91.81 87 GLN A N 1
ATOM 738 C CA . GLN A 1 87 ? -16.402 -0.096 27.735 1.00 91.81 87 GLN A CA 1
ATOM 739 C C . GLN A 1 87 ? -15.487 -0.186 28.962 1.00 91.81 87 GLN A C 1
ATOM 741 O O . GLN A 1 87 ? -15.602 -1.131 29.741 1.00 91.81 87 GLN A O 1
ATOM 746 N N . ARG A 1 88 ? -14.630 0.816 29.176 1.00 94.00 88 ARG A N 1
ATOM 747 C CA . ARG A 1 88 ? -13.742 0.890 30.338 1.00 94.00 88 ARG A CA 1
ATOM 748 C C . ARG A 1 88 ? -14.516 0.943 31.652 1.00 94.00 88 ARG A C 1
ATOM 750 O O . ARG A 1 88 ? -14.168 0.217 32.574 1.00 94.00 88 ARG A O 1
ATOM 757 N N . GLU A 1 89 ? -15.570 1.750 31.738 1.00 94.38 89 GLU A N 1
ATOM 758 C CA . GLU A 1 89 ? -16.418 1.816 32.934 1.00 94.38 89 GLU A CA 1
ATOM 759 C C . GLU A 1 89 ? -17.161 0.494 33.180 1.00 94.38 89 GLU A C 1
ATOM 761 O O . GLU A 1 89 ? -17.218 0.019 34.311 1.00 94.38 89 GLU A O 1
ATOM 766 N N . LYS A 1 90 ? -17.660 -0.150 32.116 1.00 92.44 90 LYS A N 1
ATOM 767 C CA . LYS A 1 90 ? -18.372 -1.433 32.211 1.00 92.44 90 LYS A CA 1
ATOM 768 C C . LYS A 1 90 ? -17.488 -2.582 32.710 1.00 92.44 90 LYS A C 1
ATOM 770 O O . LYS A 1 90 ? -17.971 -3.423 33.462 1.00 92.44 90 LYS A O 1
ATOM 775 N N . HIS A 1 91 ? -16.236 -2.647 32.259 1.00 89.75 91 HIS A N 1
ATOM 776 C CA . HIS A 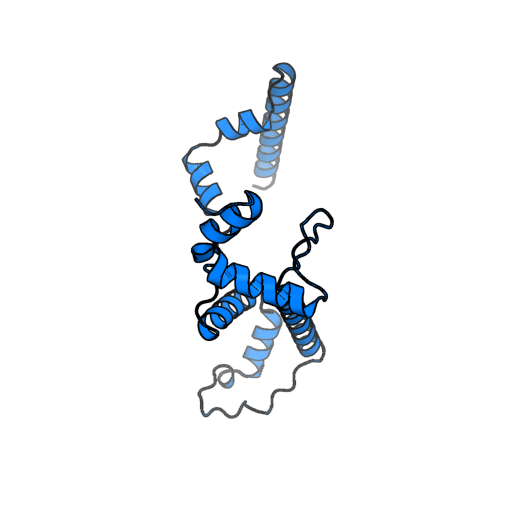1 91 ? -15.303 -3.726 32.605 1.00 89.75 91 HIS A CA 1
ATOM 777 C C . HIS A 1 91 ? -14.435 -3.415 33.839 1.00 89.75 91 HIS A C 1
ATOM 779 O O . HIS A 1 91 ? -13.890 -4.333 34.445 1.00 89.75 91 HIS A O 1
ATOM 785 N N . GLY A 1 92 ? -14.311 -2.149 34.250 1.00 91.44 92 GLY A N 1
ATOM 786 C CA . GLY A 1 92 ? -13.573 -1.764 35.455 1.00 91.44 92 GLY A CA 1
ATOM 787 C C . GLY A 1 92 ? -12.100 -2.188 35.413 1.00 91.44 92 GLY A C 1
ATOM 788 O O . GLY A 1 92 ? -11.398 -1.917 34.441 1.00 91.44 92 GLY A O 1
ATOM 789 N N . GLU A 1 93 ? -11.632 -2.865 36.464 1.00 88.31 93 GLU A N 1
ATOM 790 C CA . GLU A 1 93 ? -10.255 -3.385 36.564 1.00 88.31 93 GLU A CA 1
ATOM 791 C C . GLU A 1 93 ? -9.958 -4.474 35.522 1.00 88.31 93 GLU A C 1
ATOM 793 O O . GLU A 1 93 ? -8.841 -4.586 35.020 1.00 88.31 93 GLU A O 1
ATOM 798 N N . GLU A 1 94 ? -10.978 -5.240 35.130 1.00 89.25 94 GLU A N 1
ATOM 799 C CA . GLU A 1 94 ? -10.861 -6.311 34.139 1.00 89.25 94 GLU A CA 1
ATOM 800 C C . GLU A 1 94 ? -10.606 -5.756 32.717 1.00 89.25 94 GLU A C 1
ATOM 802 O O . GLU A 1 94 ? -10.174 -6.477 31.821 1.00 89.25 94 GLU A O 1
ATOM 807 N N . PHE A 1 95 ? -10.766 -4.442 32.512 1.00 91.69 95 PHE A N 1
ATOM 808 C CA . PHE A 1 95 ? -10.440 -3.763 31.255 1.00 91.69 95 PHE A CA 1
ATOM 809 C C . PHE A 1 95 ? -8.945 -3.808 30.891 1.00 91.69 95 PHE A C 1
ATOM 811 O O . PHE A 1 95 ? -8.593 -3.674 29.717 1.00 91.69 95 PHE A O 1
ATOM 818 N N . PHE A 1 96 ? -8.059 -4.006 31.872 1.00 92.50 96 PHE A N 1
ATOM 819 C CA . PHE A 1 96 ? -6.618 -4.163 31.659 1.00 92.50 96 PHE A CA 1
ATOM 820 C C . PHE A 1 96 ? -6.189 -5.615 31.936 1.00 92.50 96 PHE A C 1
ATOM 822 O O . PHE A 1 96 ? -5.598 -5.897 32.980 1.00 92.50 96 PHE A O 1
ATOM 829 N N . PRO A 1 97 ? -6.488 -6.559 31.022 1.00 92.19 97 PRO A N 1
ATOM 830 C CA . PRO A 1 97 ? -6.259 -7.978 31.257 1.00 92.19 97 PRO A CA 1
ATOM 831 C C . PRO A 1 97 ? -4.771 -8.352 31.238 1.00 92.19 97 PRO A C 1
ATOM 833 O O . PRO A 1 97 ? -3.967 -7.788 30.491 1.00 92.19 97 PRO A O 1
ATOM 836 N N . THR A 1 98 ? -4.421 -9.376 32.015 1.00 91.44 98 THR A N 1
ATOM 837 C CA . THR A 1 98 ? -3.174 -10.142 31.867 1.00 91.44 98 THR A CA 1
ATOM 838 C C . THR A 1 98 ? -3.376 -11.312 30.894 1.00 91.44 98 THR A C 1
ATOM 840 O O . THR A 1 98 ? -4.490 -11.548 30.423 1.00 91.44 98 THR A O 1
ATOM 843 N N . SER A 1 99 ? -2.314 -12.065 30.579 1.00 92.00 99 SER A N 1
ATOM 844 C CA . SER A 1 99 ? -2.394 -13.240 29.691 1.00 92.00 99 SER A CA 1
ATOM 845 C C . SER A 1 99 ? -3.415 -14.289 30.144 1.00 92.00 99 SER A C 1
ATOM 847 O O . SER A 1 99 ? -3.961 -14.996 29.303 1.00 92.00 99 SER A O 1
ATOM 849 N N . ASP A 1 100 ? -3.686 -14.352 31.450 1.00 89.50 100 ASP A N 1
ATOM 850 C CA . ASP A 1 100 ? -4.485 -15.404 32.088 1.00 89.50 100 ASP A CA 1
ATOM 851 C C . ASP A 1 100 ? -5.904 -14.921 32.449 1.00 89.50 100 ASP A C 1
ATOM 853 O O . ASP A 1 100 ? -6.620 -15.553 33.225 1.00 89.50 100 ASP A O 1
ATOM 857 N N . SER A 1 101 ? -6.311 -13.765 31.919 1.00 87.38 101 SER A N 1
ATOM 858 C CA . SER A 1 101 ? -7.611 -13.151 32.185 1.00 87.38 101 SER A CA 1
ATOM 859 C C . SER A 1 101 ? -8.745 -13.802 31.376 1.00 87.38 101 SER A C 1
ATOM 861 O O . SER A 1 101 ? -8.546 -14.246 30.244 1.00 87.38 101 SER A O 1
ATOM 863 N N . LEU A 1 102 ? -9.961 -13.840 31.934 1.00 85.69 102 LEU A N 1
ATOM 864 C CA . LEU A 1 102 ? -11.07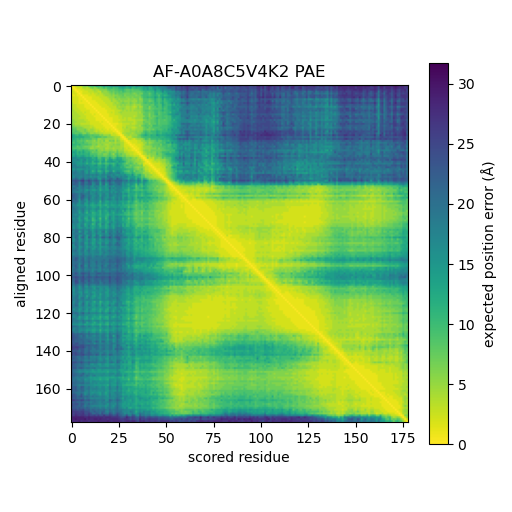6 -14.640 31.407 1.00 85.69 102 LEU A CA 1
ATOM 865 C C . LEU A 1 102 ? -11.970 -13.905 30.385 1.00 85.69 102 LEU A C 1
ATOM 867 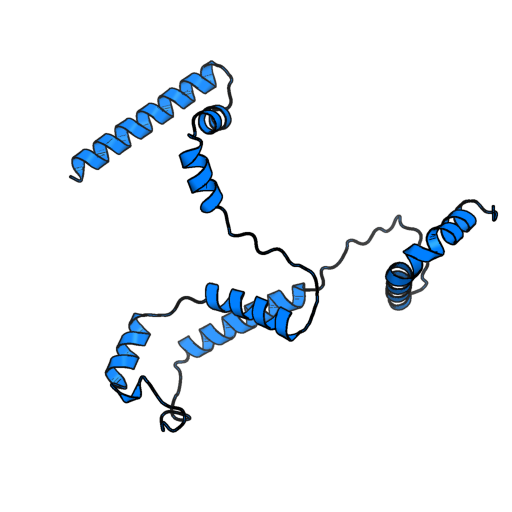O O . LEU A 1 102 ? -12.937 -14.484 29.898 1.00 85.69 102 LEU A O 1
ATOM 871 N N . LEU A 1 103 ? -11.664 -12.660 29.994 1.00 83.38 103 LEU A N 1
ATOM 872 C CA . LEU A 1 103 ? -12.497 -11.937 29.011 1.00 83.38 103 LEU A CA 1
ATOM 873 C C . LEU A 1 103 ? -12.474 -12.575 27.616 1.00 83.38 103 LEU A C 1
ATOM 875 O O . LEU A 1 103 ? -13.371 -12.332 26.803 1.00 83.38 103 LEU A O 1
ATOM 879 N N . HIS A 1 104 ? -11.431 -13.342 27.296 1.00 87.25 104 HIS A N 1
ATOM 880 C CA . HIS A 1 104 ? -11.264 -13.900 25.963 1.00 87.25 104 HIS A CA 1
ATOM 881 C C . HIS A 1 104 ? -12.414 -14.860 25.610 1.00 87.25 104 HIS A C 1
ATOM 883 O O . HIS A 1 104 ? -12.732 -15.776 26.359 1.00 87.25 104 HIS A O 1
ATOM 889 N N . GLY A 1 105 ? -13.033 -14.656 24.443 1.00 89.19 105 GLY A N 1
ATOM 890 C CA . GLY A 1 105 ? -14.112 -15.508 23.927 1.00 89.19 105 GLY A CA 1
ATOM 891 C C . GLY A 1 105 ? -15.538 -15.071 24.285 1.00 89.19 105 GLY A C 1
ATOM 892 O O . GLY A 1 105 ? -16.483 -15.640 23.748 1.00 89.19 105 GLY A O 1
ATOM 893 N N . THR A 1 106 ? -15.718 -14.045 25.124 1.00 89.25 106 THR A N 1
ATOM 894 C CA . THR A 1 106 ? -17.057 -13.529 25.490 1.00 89.25 106 THR A CA 1
ATOM 895 C C . THR A 1 106 ? -17.469 -12.267 24.725 1.00 89.25 106 THR A C 1
ATOM 897 O O . THR A 1 106 ? -18.628 -11.855 24.776 1.00 89.25 106 THR A O 1
ATOM 900 N N . HIS A 1 107 ? -16.537 -11.642 24.001 1.00 91.75 107 HIS A N 1
ATOM 901 C CA . HIS A 1 107 ? -16.799 -10.410 23.265 1.00 91.75 107 HIS A CA 1
ATOM 902 C C . HIS A 1 107 ? -17.646 -10.664 22.012 1.00 91.75 107 HIS A C 1
ATOM 904 O O . HIS A 1 107 ? -17.234 -11.383 21.102 1.00 91.75 107 HIS A O 1
ATOM 910 N N . VAL A 1 108 ? -18.806 -10.010 21.952 1.00 93.94 108 VAL A N 1
ATOM 911 C CA . VAL A 1 108 ? -19.669 -9.958 20.770 1.00 93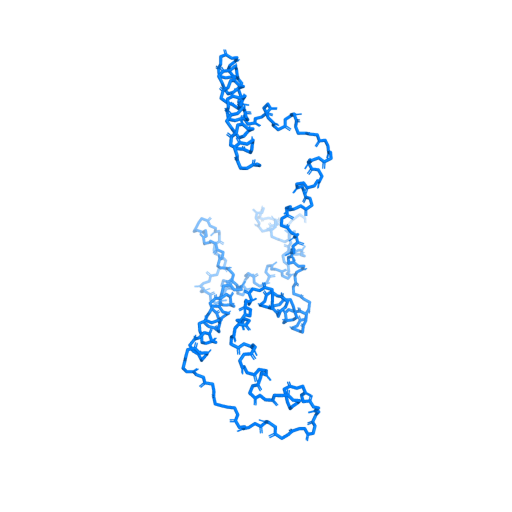.94 108 VAL A CA 1
ATOM 912 C C . VAL A 1 108 ? -19.727 -8.499 20.303 1.00 93.94 108 VAL A C 1
ATOM 914 O O . VAL A 1 108 ? -20.345 -7.682 20.991 1.00 93.94 108 VAL A O 1
ATOM 917 N N . PRO A 1 109 ? -19.055 -8.147 19.194 1.00 94.12 109 PRO A N 1
ATOM 918 C CA . PRO A 1 109 ? -19.039 -6.780 18.685 1.00 94.12 109 PRO A CA 1
ATOM 919 C C . PRO A 1 109 ? -20.393 -6.380 18.092 1.00 94.12 109 PRO A C 1
ATOM 921 O O . PRO A 1 109 ? -21.189 -7.221 17.665 1.00 94.12 109 PRO A O 1
ATOM 924 N N . SER A 1 110 ? -20.634 -5.072 18.032 1.00 95.44 110 SER A N 1
ATOM 925 C CA . SER A 1 110 ? -21.773 -4.494 17.317 1.00 95.44 110 SER A CA 1
ATOM 926 C C . SER A 1 110 ? -21.624 -4.683 15.804 1.00 95.44 110 SER A C 1
ATOM 928 O O . SER A 1 110 ? -20.512 -4.730 15.271 1.00 95.44 110 SER A O 1
ATOM 930 N N . THR A 1 111 ? -22.744 -4.710 15.080 1.00 96.44 111 THR A N 1
ATOM 931 C CA . THR A 1 111 ? -22.748 -4.740 13.608 1.00 96.44 111 THR A CA 1
ATOM 932 C C . THR A 1 111 ? -21.981 -3.559 13.013 1.00 96.44 111 THR A C 1
ATOM 934 O O . THR A 1 111 ? -21.220 -3.738 12.071 1.00 96.44 111 THR A O 1
ATOM 937 N N . GLU A 1 112 ? -22.081 -2.374 13.620 1.00 95.06 112 GLU A N 1
ATOM 938 C CA . GLU A 1 112 ? -21.365 -1.172 13.167 1.00 95.06 112 GLU A CA 1
ATOM 939 C C . GLU A 1 112 ? -19.835 -1.316 13.271 1.00 95.06 112 GLU A C 1
ATOM 941 O O . GLU A 1 112 ? -19.083 -0.800 12.440 1.00 95.06 112 GLU A O 1
ATOM 946 N N . GLU A 1 113 ? -19.349 -2.028 14.291 1.00 94.12 113 GLU A N 1
ATOM 947 C CA . GLU A 1 113 ? -17.920 -2.289 14.491 1.00 94.12 113 GLU A CA 1
ATOM 948 C C . GLU A 1 113 ? -17.401 -3.298 13.461 1.00 94.12 113 GLU A C 1
ATOM 950 O O . GLU A 1 113 ? -16.316 -3.111 12.900 1.00 94.12 113 GLU A O 1
ATOM 955 N N . ILE A 1 114 ? -18.208 -4.321 13.161 1.00 96.62 114 ILE A N 1
ATOM 956 C CA . ILE A 1 114 ? -17.928 -5.301 12.108 1.00 96.62 114 ILE A CA 1
ATOM 957 C C . ILE A 1 114 ? -17.871 -4.605 10.745 1.00 96.62 114 ILE A C 1
ATOM 959 O O . ILE A 1 114 ? -16.897 -4.782 10.014 1.00 96.62 114 ILE A O 1
ATOM 963 N N . ASP A 1 115 ? -18.846 -3.757 10.422 1.00 97.00 115 ASP A N 1
ATOM 964 C CA . ASP A 1 115 ? -18.898 -3.046 9.140 1.00 97.00 115 ASP A CA 1
ATOM 965 C C . ASP A 1 115 ? -17.673 -2.142 8.947 1.00 97.00 115 ASP A C 1
ATOM 967 O O . ASP A 1 115 ? -17.054 -2.119 7.880 1.00 97.00 115 ASP A O 1
ATOM 971 N N . ARG A 1 116 ? -17.243 -1.441 10.005 1.00 95.56 116 ARG A N 1
ATOM 972 C CA . ARG A 1 116 ? -16.009 -0.641 9.976 1.00 95.56 116 ARG A CA 1
ATOM 973 C C . ARG A 1 116 ? -14.771 -1.487 9.686 1.00 95.56 116 ARG A C 1
ATOM 975 O O . ARG A 1 116 ? -13.905 -1.038 8.930 1.00 95.56 116 ARG A O 1
ATOM 982 N N . MET A 1 117 ? -14.675 -2.678 10.279 1.00 95.88 117 MET A N 1
ATOM 983 C CA . MET A 1 117 ? -13.582 -3.618 10.022 1.00 95.88 117 MET A CA 1
ATOM 984 C C . MET A 1 117 ? -13.608 -4.105 8.569 1.00 95.88 117 MET A C 1
ATOM 986 O O . MET A 1 117 ? -12.570 -4.092 7.907 1.00 95.88 117 MET A O 1
ATOM 990 N N . VAL A 1 118 ? -14.779 -4.492 8.056 1.00 98.12 118 VAL A N 1
ATOM 991 C CA . VAL A 1 118 ? -14.949 -4.957 6.670 1.00 98.12 118 VAL A CA 1
ATOM 992 C C . VAL A 1 118 ? -14.507 -3.877 5.683 1.00 98.12 118 VAL A C 1
ATOM 994 O O . VAL A 1 118 ? -13.677 -4.142 4.815 1.00 98.12 118 VAL A O 1
ATOM 997 N N . ILE A 1 119 ? -14.956 -2.635 5.876 1.00 97.44 119 ILE A N 1
ATOM 998 C CA . ILE A 1 119 ? -14.575 -1.501 5.024 1.00 97.44 119 ILE A CA 1
ATOM 999 C C . ILE A 1 119 ? -13.054 -1.264 5.034 1.00 97.44 119 ILE A C 1
ATOM 1001 O O . ILE A 1 119 ? -12.471 -0.902 4.007 1.00 97.44 119 ILE A O 1
ATOM 1005 N N . ASP A 1 120 ? -12.382 -1.415 6.180 1.00 96.69 120 ASP A N 1
ATOM 1006 C CA . ASP A 1 120 ? -10.922 -1.264 6.245 1.00 96.69 120 ASP A CA 1
ATOM 1007 C C . ASP A 1 120 ? -10.191 -2.410 5.527 1.00 96.69 120 ASP A C 1
ATOM 1009 O O . ASP A 1 120 ? -9.239 -2.166 4.777 1.00 96.69 120 ASP A O 1
ATOM 1013 N N . LEU A 1 121 ? -10.683 -3.646 5.665 1.00 96.94 121 LEU A N 1
ATOM 1014 C CA . LEU A 1 121 ? -10.151 -4.810 4.953 1.00 96.94 121 LEU A CA 1
ATOM 1015 C C . LEU A 1 121 ? -10.302 -4.674 3.436 1.00 96.94 121 LEU A C 1
ATOM 1017 O O . LEU A 1 121 ? -9.346 -4.930 2.703 1.00 96.94 121 LEU A O 1
ATOM 1021 N N . GLU A 1 122 ? -11.451 -4.210 2.952 1.00 97.56 122 GLU A N 1
ATOM 1022 C CA . GLU A 1 122 ? -11.673 -3.949 1.527 1.00 97.56 122 GLU A CA 1
ATOM 1023 C C . GLU A 1 122 ? -10.693 -2.901 0.990 1.00 97.56 122 GLU A C 1
ATOM 1025 O O . GLU A 1 122 ? -10.032 -3.122 -0.028 1.00 97.56 122 GLU A O 1
ATOM 1030 N N . LYS A 1 123 ? -10.493 -1.796 1.722 1.00 96.81 123 LYS A N 1
ATOM 1031 C CA . LYS A 1 123 ? -9.489 -0.773 1.373 1.00 96.81 123 LYS A CA 1
ATOM 1032 C C . LYS A 1 123 ? -8.069 -1.336 1.376 1.00 96.81 123 LYS A C 1
ATOM 1034 O O . LYS A 1 123 ? -7.235 -0.943 0.551 1.00 96.81 123 LYS A O 1
ATOM 1039 N N . GLN A 1 124 ? -7.755 -2.234 2.309 1.00 96.31 124 GLN A N 1
ATOM 1040 C CA . GLN A 1 124 ? -6.469 -2.921 2.348 1.00 96.31 124 GLN A CA 1
ATOM 1041 C C . GLN A 1 124 ? -6.279 -3.821 1.121 1.00 96.31 124 GLN A C 1
ATOM 1043 O O . GLN A 1 124 ? -5.200 -3.781 0.520 1.00 96.31 124 GLN A O 1
ATOM 1048 N N . ILE A 1 125 ? -7.297 -4.600 0.747 1.00 96.56 125 ILE A N 1
ATOM 1049 C CA . ILE A 1 125 ? -7.286 -5.489 -0.422 1.00 96.56 125 ILE A CA 1
ATOM 1050 C C . ILE A 1 125 ? -7.116 -4.671 -1.701 1.00 96.56 125 ILE A C 1
ATOM 1052 O O . ILE A 1 125 ? -6.157 -4.896 -2.435 1.00 96.56 125 ILE A O 1
ATOM 1056 N N . GLU A 1 126 ? -7.932 -3.636 -1.904 1.00 96.69 126 GLU A N 1
ATOM 1057 C CA . GLU A 1 126 ? -7.856 -2.766 -3.082 1.00 96.69 126 GLU A CA 1
ATOM 1058 C C . GLU A 1 126 ? -6.458 -2.141 -3.235 1.00 96.69 126 GLU A C 1
ATOM 1060 O O . GLU A 1 126 ? -5.901 -2.021 -4.332 1.00 96.69 126 GLU A O 1
ATOM 1065 N N . LYS A 1 127 ? -5.841 -1.753 -2.114 1.00 95.44 127 LYS A N 1
ATOM 1066 C CA . LYS A 1 127 ? -4.480 -1.215 -2.116 1.00 95.44 127 LYS A CA 1
ATOM 1067 C C . LYS A 1 127 ? -3.423 -2.271 -2.433 1.00 95.44 127 LYS A C 1
ATOM 1069 O O . LYS A 1 127 ? -2.433 -1.936 -3.086 1.00 95.44 127 LYS A O 1
ATOM 1074 N N . ARG A 1 128 ? -3.603 -3.508 -1.964 1.00 95.00 128 ARG A N 1
ATOM 1075 C CA . ARG A 1 128 ? -2.719 -4.642 -2.267 1.00 95.00 128 ARG A CA 1
ATOM 1076 C C . ARG A 1 128 ? -2.802 -5.016 -3.744 1.00 95.00 128 ARG A C 1
ATOM 1078 O O . ARG A 1 128 ? -1.767 -5.245 -4.359 1.00 95.00 128 ARG A O 1
ATOM 1085 N N . ASP A 1 129 ? -3.989 -5.005 -4.333 1.00 95.38 129 ASP A N 1
ATOM 1086 C CA . ASP A 1 129 ? -4.184 -5.386 -5.735 1.00 95.38 129 ASP A CA 1
ATOM 1087 C C . ASP A 1 129 ? -3.481 -4.404 -6.691 1.00 95.38 129 ASP A C 1
ATOM 1089 O O . ASP A 1 129 ? -2.969 -4.782 -7.744 1.00 95.38 129 ASP A O 1
ATOM 1093 N N . LYS A 1 130 ? -3.331 -3.143 -6.265 1.00 94.69 130 LYS A N 1
ATOM 1094 C CA . LYS A 1 130 ? -2.566 -2.097 -6.968 1.00 94.69 130 LYS A CA 1
ATOM 1095 C C . LYS A 1 130 ? -1.045 -2.163 -6.739 1.00 94.69 130 LYS A C 1
ATOM 1097 O O . LYS A 1 130 ? -0.337 -1.268 -7.207 1.00 94.69 130 LYS A O 1
ATOM 1102 N N . TYR A 1 131 ? -0.525 -3.174 -6.033 1.00 92.62 131 TYR A N 1
ATOM 1103 C CA . TYR A 1 131 ? 0.911 -3.311 -5.740 1.00 92.62 131 TYR A CA 1
ATOM 1104 C C . TYR A 1 131 ? 1.752 -3.421 -7.020 1.00 92.62 131 TYR A C 1
ATOM 1106 O O . TYR A 1 131 ? 2.745 -2.710 -7.177 1.00 92.62 131 TYR A O 1
ATOM 1114 N N . SER A 1 132 ? 1.321 -4.257 -7.973 1.00 92.12 132 SER A N 1
ATOM 1115 C CA . SER A 1 132 ? 1.955 -4.361 -9.290 1.00 92.12 132 SER A CA 1
ATOM 1116 C C . SER A 1 132 ? 1.241 -3.459 -10.294 1.00 92.12 132 SER A C 1
ATOM 1118 O O . SER A 1 132 ? 0.187 -3.795 -10.831 1.00 92.12 132 SER A O 1
ATOM 1120 N N . ARG A 1 133 ? 1.801 -2.271 -10.542 1.00 92.31 133 ARG A N 1
ATOM 1121 C CA . ARG A 1 133 ? 1.212 -1.304 -11.481 1.00 92.31 133 ARG A CA 1
ATOM 1122 C C . ARG A 1 133 ? 1.461 -1.745 -12.925 1.00 92.31 133 ARG A C 1
ATOM 1124 O O . ARG A 1 133 ? 2.599 -2.033 -13.302 1.00 92.31 133 ARG A O 1
ATOM 1131 N N . ARG A 1 134 ? 0.408 -1.745 -13.750 1.00 91.44 134 ARG A N 1
ATOM 1132 C CA . ARG A 1 134 ? 0.516 -2.011 -15.192 1.00 91.44 134 ARG A CA 1
ATOM 1133 C C . ARG A 1 134 ? 1.339 -0.907 -15.861 1.00 91.44 134 ARG A C 1
ATOM 1135 O O . ARG A 1 134 ? 1.053 0.274 -15.683 1.00 91.44 134 ARG A O 1
ATOM 1142 N N . ARG A 1 135 ? 2.358 -1.300 -16.629 1.00 91.00 135 ARG A N 1
ATOM 1143 C CA . ARG A 1 135 ? 3.128 -0.388 -17.489 1.00 91.00 135 ARG A CA 1
ATOM 1144 C C . ARG A 1 135 ? 2.367 -0.174 -18.805 1.00 91.00 135 ARG A C 1
ATOM 1146 O O . ARG A 1 135 ? 1.746 -1.139 -19.264 1.00 91.00 135 ARG A O 1
ATOM 1153 N N . PRO A 1 136 ? 2.378 1.044 -19.379 1.00 91.81 136 PRO A N 1
ATOM 1154 C CA . PRO A 1 136 ? 1.732 1.298 -20.663 1.00 91.81 136 PRO A CA 1
ATOM 1155 C C . PRO A 1 136 ? 2.322 0.380 -21.736 1.00 91.81 136 PRO A C 1
ATOM 1157 O O . PRO A 1 136 ? 3.509 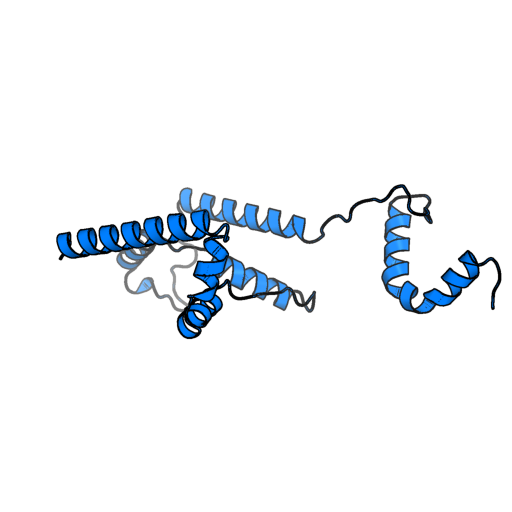0.049 -21.696 1.00 91.81 136 PRO A O 1
ATOM 1160 N N . TYR A 1 137 ? 1.460 -0.080 -22.638 1.00 90.88 137 TYR A N 1
ATOM 1161 C CA . TYR A 1 137 ? 1.874 -0.825 -23.819 1.00 90.88 137 TYR A CA 1
ATOM 1162 C C . TYR A 1 137 ? 2.240 0.178 -24.910 1.00 90.88 137 TYR A C 1
ATOM 1164 O O . TYR A 1 137 ? 1.525 1.163 -25.068 1.00 90.88 137 TYR A O 1
ATOM 1172 N N . ASN A 1 138 ? 3.352 -0.065 -25.596 1.00 91.25 138 ASN A N 1
ATOM 1173 C CA . ASN A 1 138 ? 3.773 0.698 -26.761 1.00 91.25 138 ASN A CA 1
ATOM 1174 C C . ASN A 1 138 ? 3.688 -0.248 -27.958 1.00 91.25 138 ASN A C 1
ATOM 1176 O O . ASN A 1 138 ? 4.375 -1.269 -27.951 1.00 91.25 138 ASN A O 1
ATOM 1180 N N . ASP A 1 139 ? 2.804 0.050 -28.900 1.00 90.25 139 ASP A N 1
ATOM 1181 C CA . ASP A 1 139 ? 2.587 -0.708 -30.135 1.00 90.25 139 ASP A CA 1
ATOM 1182 C C . ASP A 1 139 ? 3.683 -0.459 -31.176 1.00 90.25 139 ASP A C 1
ATOM 1184 O O . ASP A 1 139 ? 3.978 -1.357 -31.957 1.00 90.25 139 ASP A O 1
ATOM 1188 N N . ASP A 1 140 ? 4.366 0.685 -31.100 1.00 91.69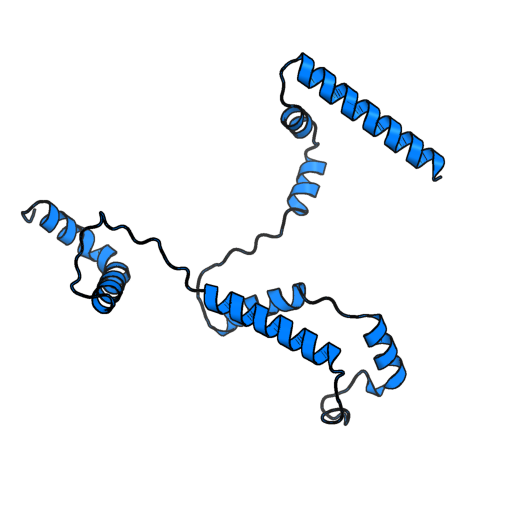 140 ASP A N 1
ATOM 1189 C CA . ASP A 1 140 ? 5.531 1.006 -31.937 1.00 91.69 140 ASP A CA 1
ATOM 1190 C C . ASP A 1 140 ? 6.823 0.275 -31.513 1.00 91.69 140 ASP A C 1
ATOM 1192 O O . ASP A 1 140 ? 7.880 0.470 -32.109 1.00 91.69 140 ASP A O 1
ATOM 1196 N N . ALA A 1 141 ? 6.794 -0.519 -30.436 1.00 89.94 141 ALA A N 1
ATOM 1197 C CA . ALA A 1 141 ? 7.973 -1.245 -29.971 1.00 89.94 141 ALA A CA 1
ATOM 1198 C C . ALA A 1 141 ? 8.186 -2.541 -30.766 1.00 89.94 141 ALA A C 1
ATOM 1200 O O . ALA A 1 141 ? 7.237 -3.296 -30.973 1.00 89.94 141 ALA A O 1
ATOM 1201 N N . ASP A 1 142 ? 9.441 -2.857 -31.098 1.00 89.12 142 ASP A N 1
ATOM 1202 C CA . ASP A 1 142 ? 9.790 -4.118 -31.759 1.00 89.12 142 ASP A CA 1
ATOM 1203 C C . ASP A 1 142 ? 9.327 -5.327 -30.932 1.00 89.12 142 ASP A C 1
ATOM 1205 O O . ASP A 1 142 ? 9.713 -5.526 -29.773 1.00 89.12 142 ASP A O 1
ATOM 1209 N N . ILE A 1 143 ? 8.457 -6.138 -31.533 1.00 90.62 143 ILE A N 1
ATOM 1210 C CA . ILE A 1 143 ? 7.830 -7.280 -30.873 1.00 90.62 143 ILE A CA 1
ATOM 1211 C C . ILE A 1 143 ? 8.741 -8.502 -31.016 1.00 90.62 143 ILE A C 1
ATOM 1213 O O . ILE A 1 143 ? 8.811 -9.129 -32.068 1.00 90.62 143 ILE A O 1
ATOM 1217 N N . ASP A 1 144 ? 9.392 -8.885 -29.919 1.00 91.31 144 ASP A N 1
ATOM 1218 C CA . ASP A 1 144 ? 10.267 -10.064 -29.830 1.00 91.31 144 ASP A CA 1
ATOM 1219 C C . ASP A 1 144 ? 9.534 -11.349 -29.375 1.00 91.31 144 ASP A C 1
ATOM 1221 O O . ASP A 1 144 ? 10.158 -12.355 -29.026 1.00 91.31 144 ASP A O 1
ATOM 1225 N N . TYR A 1 145 ? 8.196 -11.335 -29.347 1.00 92.81 145 TYR A N 1
ATOM 1226 C CA . TYR A 1 145 ? 7.370 -12.412 -28.798 1.00 92.81 145 TYR A CA 1
ATOM 1227 C C . TYR A 1 145 ? 6.187 -12.791 -29.694 1.00 92.81 145 TYR A C 1
ATOM 1229 O O . TYR A 1 145 ? 5.573 -11.967 -30.356 1.00 92.81 145 TYR A O 1
ATOM 1237 N N . ILE A 1 146 ? 5.802 -14.068 -29.632 1.00 92.88 146 ILE A N 1
ATOM 1238 C CA . ILE A 1 146 ? 4.654 -14.621 -30.377 1.00 92.88 146 ILE A CA 1
ATOM 1239 C C . ILE A 1 146 ? 3.371 -14.612 -29.521 1.00 92.88 146 ILE A C 1
ATOM 1241 O O . ILE A 1 146 ? 2.262 -14.621 -30.043 1.00 92.88 146 ILE A O 1
ATOM 1245 N N . ASN A 1 147 ? 3.494 -14.613 -28.186 1.00 93.94 147 ASN A N 1
ATOM 1246 C CA . ASN A 1 147 ? 2.350 -14.629 -27.267 1.00 93.94 147 ASN A CA 1
ATOM 1247 C C . ASN A 1 147 ? 2.605 -13.807 -25.987 1.00 93.94 147 ASN A C 1
ATOM 1249 O O . ASN A 1 147 ? 3.746 -13.514 -25.635 1.00 93.94 147 ASN A O 1
ATOM 1253 N N . GLU A 1 148 ? 1.541 -13.489 -25.243 1.00 91.75 148 GLU A N 1
ATOM 1254 C CA . GLU A 1 148 ? 1.593 -12.682 -24.008 1.00 91.75 148 GLU A CA 1
ATOM 1255 C C . GLU A 1 148 ? 2.427 -13.307 -22.875 1.00 91.75 148 GLU A C 1
ATOM 1257 O O . GLU A 1 148 ? 3.051 -12.606 -22.071 1.00 91.75 148 GLU A O 1
ATOM 1262 N N . ARG A 1 149 ? 2.455 -14.643 -22.776 1.00 95.25 149 ARG A N 1
ATOM 1263 C CA . ARG A 1 149 ? 3.292 -15.331 -21.777 1.00 95.25 149 ARG A CA 1
ATOM 1264 C C . ARG A 1 149 ? 4.773 -15.187 -22.127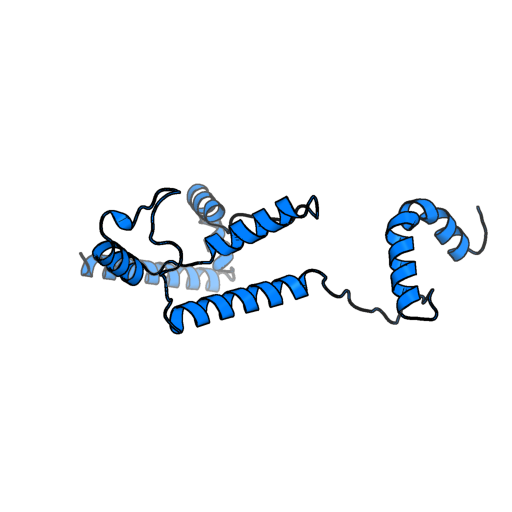 1.00 95.25 149 ARG A C 1
ATOM 1266 O O . ARG A 1 149 ? 5.579 -14.929 -21.234 1.00 95.25 149 ARG A O 1
ATOM 1273 N N . ASN A 1 150 ? 5.101 -15.280 -23.411 1.00 95.12 150 ASN A N 1
ATOM 1274 C CA . ASN A 1 150 ? 6.431 -15.086 -23.959 1.00 95.12 150 ASN A CA 1
ATOM 1275 C C . ASN A 1 150 ? 6.870 -13.623 -23.787 1.00 95.12 150 ASN A C 1
ATOM 1277 O O . ASN A 1 150 ? 7.943 -13.385 -23.255 1.00 95.12 150 ASN A O 1
ATOM 1281 N N . ALA A 1 151 ? 5.992 -12.640 -24.024 1.00 93.44 151 ALA A N 1
ATOM 1282 C CA . ALA A 1 151 ? 6.279 -11.226 -23.745 1.00 93.44 151 ALA A CA 1
ATOM 1283 C C . ALA A 1 151 ? 6.720 -10.984 -22.288 1.00 93.44 151 ALA A C 1
ATOM 1285 O O . ALA A 1 151 ? 7.657 -10.234 -22.005 1.00 93.44 151 ALA A O 1
ATOM 1286 N N . LYS A 1 152 ? 6.046 -11.626 -21.322 1.00 94.75 152 LYS A N 1
ATOM 1287 C CA . LYS A 1 152 ? 6.418 -11.546 -19.898 1.00 94.75 152 LYS A CA 1
ATOM 1288 C C . LYS A 1 152 ? 7.730 -12.270 -19.600 1.00 94.75 152 LYS A C 1
ATOM 1290 O O . LYS A 1 152 ? 8.471 -11.818 -18.724 1.00 94.75 152 LYS A O 1
ATOM 1295 N N . PHE A 1 153 ? 8.005 -13.369 -20.299 1.00 96.56 153 PHE A N 1
ATOM 1296 C CA . PHE A 1 153 ? 9.260 -14.103 -20.190 1.00 96.56 153 PHE A CA 1
ATOM 1297 C C . PHE A 1 153 ? 10.432 -13.297 -20.760 1.00 96.56 153 PHE A C 1
ATOM 1299 O O . PHE A 1 153 ? 11.397 -13.090 -20.033 1.00 96.56 153 PHE A O 1
ATOM 1306 N N . ASN A 1 154 ? 10.309 -12.728 -21.960 1.00 94.88 154 ASN A N 1
ATOM 1307 C CA . ASN A 1 154 ? 11.309 -11.839 -22.556 1.00 94.88 154 ASN A CA 1
ATOM 1308 C C . ASN A 1 154 ? 11.572 -10.622 -21.660 1.00 94.88 154 ASN A C 1
ATOM 1310 O O . ASN A 1 154 ? 12.713 -10.346 -21.311 1.00 94.88 154 ASN A O 1
ATOM 1314 N N . LYS A 1 155 ? 10.527 -9.981 -21.109 1.00 94.75 155 LYS A N 1
ATOM 1315 C CA . LYS A 1 155 ? 10.682 -8.919 -20.086 1.00 94.75 155 LYS A CA 1
ATOM 1316 C C . LYS A 1 155 ? 11.364 -9.396 -18.799 1.00 94.75 155 LYS A C 1
ATOM 1318 O O . LYS A 1 155 ? 11.925 -8.590 -18.056 1.00 94.75 155 LYS A O 1
ATOM 1323 N N . LYS A 1 156 ? 11.256 -10.680 -18.442 1.00 96.69 156 LYS A N 1
ATOM 1324 C CA . LYS A 1 156 ? 12.016 -11.263 -17.327 1.00 96.69 156 LYS A CA 1
ATOM 1325 C C . LYS A 1 156 ? 13.474 -11.440 -17.747 1.00 96.69 156 LYS A C 1
ATOM 1327 O O . LYS A 1 156 ? 14.330 -10.958 -17.018 1.00 96.69 156 LYS A O 1
ATOM 1332 N N . ALA A 1 157 ? 13.737 -12.048 -18.900 1.00 95.81 157 ALA A N 1
ATOM 1333 C CA . ALA A 1 157 ? 15.078 -12.230 -19.442 1.00 95.81 157 ALA A CA 1
ATOM 1334 C C . ALA A 1 157 ? 15.821 -10.892 -19.552 1.00 95.81 157 ALA A C 1
ATOM 1336 O O . ALA A 1 157 ? 16.910 -10.768 -19.009 1.00 95.81 157 ALA A O 1
ATOM 1337 N N . GLU A 1 158 ? 15.186 -9.858 -20.098 1.00 95.56 158 GLU A N 1
ATOM 1338 C CA . GLU A 1 158 ? 15.762 -8.519 -20.232 1.00 95.56 158 GLU A CA 1
ATOM 1339 C C . GLU A 1 158 ? 16.143 -7.900 -18.875 1.00 95.56 158 GLU A C 1
ATOM 1341 O O . GLU A 1 158 ? 17.199 -7.290 -18.742 1.00 95.56 158 GLU A O 1
ATOM 1346 N N . ARG A 1 159 ? 15.338 -8.106 -17.820 1.00 95.50 159 ARG A N 1
ATOM 1347 C CA . ARG A 1 159 ? 15.657 -7.598 -16.471 1.00 95.50 159 ARG A CA 1
ATOM 1348 C C . ARG A 1 159 ? 16.897 -8.245 -15.851 1.00 95.50 159 ARG A C 1
ATOM 1350 O O . ARG A 1 159 ? 17.571 -7.584 -15.068 1.00 95.50 159 ARG A O 1
ATOM 1357 N N . PHE A 1 160 ? 17.157 -9.519 -16.142 1.00 96.62 160 PHE A N 1
ATOM 1358 C CA . PHE A 1 160 ? 18.299 -10.250 -15.580 1.00 96.62 160 PHE A CA 1
ATOM 1359 C C . PHE A 1 160 ? 19.532 -10.171 -16.485 1.00 96.62 160 PHE A C 1
ATOM 1361 O O . PHE A 1 160 ? 20.626 -9.885 -16.007 1.00 96.62 160 PHE A O 1
ATOM 1368 N N . TYR A 1 161 ? 19.351 -10.408 -17.783 1.00 96.88 161 TYR A N 1
ATOM 1369 C CA . TYR A 1 161 ? 20.426 -10.553 -18.759 1.00 96.88 161 TYR A CA 1
ATOM 1370 C C . TYR A 1 161 ? 20.702 -9.287 -19.563 1.00 96.88 161 TYR A C 1
ATOM 1372 O O . TYR A 1 161 ? 21.829 -9.130 -20.012 1.00 96.88 161 TYR A O 1
ATOM 1380 N N . GLY A 1 162 ? 19.752 -8.352 -19.682 1.00 95.25 162 GLY A N 1
ATOM 1381 C CA . GLY A 1 162 ? 19.904 -7.157 -20.523 1.00 95.25 162 GLY A CA 1
ATOM 1382 C C . GLY A 1 162 ? 21.132 -6.311 -20.176 1.00 95.25 162 GLY A C 1
ATOM 1383 O O . GLY A 1 162 ? 21.782 -5.769 -21.064 1.00 95.25 162 GLY A O 1
ATOM 1384 N N . LYS A 1 163 ? 21.531 -6.278 -18.893 1.00 96.44 163 LYS A N 1
ATOM 1385 C CA . LYS A 1 163 ? 22.778 -5.622 -18.457 1.00 96.44 163 LYS A CA 1
ATOM 1386 C C . LYS A 1 163 ? 24.034 -6.269 -19.061 1.00 96.44 163 LYS A C 1
ATOM 1388 O O . LYS A 1 163 ? 25.011 -5.572 -19.305 1.00 96.44 163 LYS A O 1
ATOM 1393 N N . TYR A 1 164 ? 24.018 -7.582 -19.260 1.00 96.38 164 TYR A N 1
ATOM 1394 C CA . TYR A 1 164 ? 25.149 -8.367 -19.756 1.00 96.38 164 TYR A CA 1
ATOM 1395 C C . TYR A 1 164 ? 25.112 -8.549 -21.278 1.00 96.38 164 TYR A C 1
ATOM 1397 O O . TYR A 1 164 ? 26.156 -8.669 -21.903 1.00 96.38 164 TYR A O 1
ATOM 1405 N N . THR A 1 165 ? 23.924 -8.552 -21.885 1.00 94.56 165 THR A N 1
ATOM 1406 C CA . THR A 1 165 ? 23.724 -8.786 -23.325 1.00 94.56 165 THR A CA 1
ATOM 1407 C C . THR A 1 165 ? 23.552 -7.497 -24.129 1.00 94.56 165 THR A C 1
ATOM 1409 O O . THR A 1 165 ? 23.139 -7.553 -25.287 1.00 94.56 165 THR A O 1
ATOM 1412 N N . ALA A 1 166 ? 23.844 -6.333 -23.540 1.00 93.88 166 ALA A N 1
ATOM 1413 C CA . ALA A 1 166 ? 23.700 -5.037 -24.202 1.00 93.88 166 ALA A CA 1
ATOM 1414 C C . ALA A 1 166 ? 24.547 -4.942 -25.482 1.00 93.88 166 ALA A C 1
ATOM 1416 O O . ALA A 1 166 ? 24.064 -4.465 -26.502 1.00 93.88 166 ALA A O 1
ATOM 1417 N N . GLU A 1 167 ? 25.779 -5.451 -25.453 1.00 92.75 167 GLU A N 1
ATOM 1418 C CA . GLU A 1 167 ? 26.678 -5.467 -26.613 1.00 92.75 167 GLU A CA 1
ATOM 1419 C C . GLU A 1 167 ? 26.158 -6.376 -27.734 1.00 92.75 167 GLU A C 1
ATOM 1421 O O . GLU A 1 167 ? 26.083 -5.963 -28.888 1.00 92.75 167 GLU A O 1
ATOM 1426 N N . ILE A 1 168 ? 25.687 -7.576 -27.382 1.00 92.25 168 ILE A N 1
ATOM 1427 C CA . ILE A 1 168 ? 25.086 -8.520 -28.335 1.00 92.25 168 ILE A CA 1
ATOM 1428 C C . ILE A 1 168 ? 23.867 -7.890 -29.015 1.00 92.25 168 ILE A C 1
ATOM 1430 O O . ILE A 1 168 ? 23.721 -7.990 -30.230 1.00 92.25 168 ILE A O 1
ATOM 1434 N N . LYS A 1 169 ? 23.012 -7.204 -28.246 1.00 92.31 169 LYS A N 1
ATOM 1435 C CA . LYS A 1 169 ? 21.843 -6.502 -28.784 1.00 92.31 169 LYS A CA 1
ATOM 1436 C C . LYS A 1 169 ? 22.246 -5.425 -29.791 1.00 92.31 169 LYS A C 1
ATOM 1438 O O . LYS A 1 169 ? 21.711 -5.398 -30.892 1.00 92.31 169 LYS A O 1
ATOM 1443 N N . GLN A 1 170 ? 23.240 -4.604 -29.460 1.00 93.06 170 GLN A N 1
ATOM 1444 C CA . GLN A 1 170 ? 23.719 -3.582 -30.387 1.00 93.06 170 GLN A CA 1
ATOM 1445 C C . GLN A 1 170 ? 24.365 -4.180 -31.646 1.00 93.06 170 GLN A C 1
ATOM 1447 O O . GLN A 1 170 ? 24.223 -3.621 -32.728 1.00 93.06 170 GLN A O 1
ATOM 1452 N N . ASN A 1 171 ? 25.065 -5.311 -31.531 1.00 92.69 171 ASN A N 1
ATOM 1453 C CA . ASN A 1 171 ? 25.641 -6.002 -32.687 1.00 92.69 171 ASN A CA 1
ATOM 1454 C C . ASN A 1 171 ? 24.553 -6.546 -33.626 1.00 92.69 171 ASN A C 1
ATOM 1456 O O . ASN A 1 171 ? 24.694 -6.449 -34.844 1.00 92.69 171 ASN A O 1
ATOM 1460 N N . LEU A 1 172 ? 23.442 -7.052 -33.077 1.00 90.62 172 LEU A N 1
ATOM 1461 C CA . LEU A 1 172 ? 22.269 -7.452 -33.862 1.00 90.62 172 LEU A CA 1
ATOM 1462 C C . LEU A 1 172 ? 21.630 -6.256 -34.580 1.00 90.62 172 LEU A C 1
ATOM 1464 O O . LEU A 1 172 ? 21.352 -6.347 -35.771 1.00 90.62 172 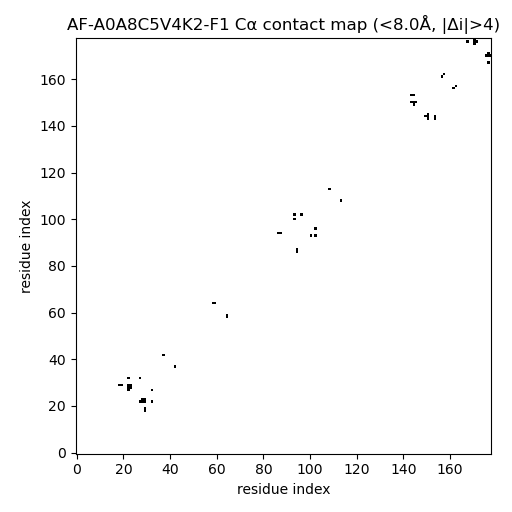LEU A O 1
ATOM 1468 N N . GLU A 1 173 ? 21.460 -5.126 -33.890 1.00 89.31 173 GLU A N 1
ATOM 1469 C CA . GLU A 1 173 ? 20.910 -3.890 -34.475 1.00 89.31 173 GLU A CA 1
ATOM 1470 C C . GLU A 1 173 ? 21.825 -3.288 -35.560 1.00 89.31 173 GLU A C 1
ATOM 1472 O O . GLU A 1 173 ? 21.344 -2.649 -36.494 1.00 89.31 173 GLU A O 1
ATOM 1477 N N . ARG A 1 174 ? 23.144 -3.511 -35.473 1.00 91.25 174 ARG A N 1
ATOM 1478 C CA . ARG A 1 174 ? 24.135 -3.072 -36.475 1.00 91.25 174 ARG A CA 1
ATOM 1479 C C . ARG A 1 174 ? 24.330 -4.058 -37.630 1.00 91.25 174 ARG A C 1
ATOM 1481 O O . ARG A 1 174 ? 24.959 -3.700 -38.620 1.00 91.25 174 ARG A O 1
ATOM 1488 N N . GLY A 1 175 ? 23.818 -5.284 -37.519 1.00 85.94 175 GLY A N 1
ATOM 1489 C CA . GLY A 1 175 ? 23.913 -6.319 -38.555 1.00 85.94 175 GLY A CA 1
ATOM 1490 C C . GLY A 1 175 ? 25.260 -7.050 -38.647 1.00 85.94 175 GLY A C 1
ATOM 1491 O O . GLY A 1 175 ? 25.382 -7.984 -39.437 1.00 85.94 175 GLY A O 1
ATOM 1492 N N . THR A 1 176 ? 26.260 -6.681 -37.842 1.00 76.75 176 THR A N 1
ATOM 1493 C CA . THR A 1 176 ? 27.582 -7.330 -37.785 1.00 76.75 176 THR A CA 1
ATOM 1494 C C . THR A 1 176 ? 28.153 -7.266 -36.370 1.00 76.75 176 THR A C 1
ATOM 1496 O O . THR A 1 176 ? 27.989 -6.256 -35.685 1.00 76.75 176 THR A O 1
ATOM 1499 N N . ALA A 1 177 ? 28.863 -8.312 -35.942 1.00 69.62 177 ALA A N 1
ATOM 1500 C CA . ALA A 1 177 ? 29.685 -8.247 -34.736 1.00 69.62 177 ALA A CA 1
ATOM 1501 C C . ALA A 1 177 ? 30.932 -7.387 -35.004 1.00 69.62 177 ALA A C 1
ATOM 1503 O O . ALA A 1 177 ? 31.589 -7.579 -36.029 1.00 69.62 177 ALA A O 1
ATOM 1504 N N . VAL A 1 178 ? 31.219 -6.446 -34.102 1.00 59.66 178 VAL A N 1
ATOM 1505 C CA . VAL A 1 178 ? 32.527 -5.774 -33.996 1.00 59.66 178 VAL A CA 1
ATOM 1506 C C . VAL A 1 178 ? 33.411 -6.588 -33.063 1.00 59.66 178 VAL A C 1
ATOM 1508 O O . VAL A 1 178 ? 32.855 -7.105 -32.067 1.00 59.66 178 VAL A O 1
#

Mean predicted aligned error: 10.98 Å

Organism: Microcebus murinus (NCBI:txid30608)

Nearest PDB structures (foldseek):
  9fmd-assembly1_M  TM=7.653E-01  e=1.494E-23  Homo sapiens
  6qdv-assembly1_y  TM=9.463E-01  e=3.468E-19  Homo sapiens
  8c6j-assembly1_y  TM=7.728E-01  e=2.580E-20  Homo sapiens
  7w59-assembly1_M  TM=9.542E-01  e=2.822E-16  Homo sapiens
  8i0v-assembly1_M  TM=9.239E-01  e=1.082E-13  Homo sapiens